Protein AF-A0A1M6TXK9-F1 (afdb_monomer)

Mean predicted aligned error: 10.28 Å

Sequence (187 aa):
MAQRNNIVAEGASPSLDLVSLAMILVFKDVSHVSLKQAEVISLLLTAATELKNNPNLKIDIPSSDAASNITAGKTTTLLDLYAEHAAEYNCTKSFATESEDSVHESVQKIIDNLIDTENEKHIHLLKSNALSNAIERFLRNLLKASGIAFKDIKDLIENAKRKQAQFVIPNNLHFPPKICAALGILH

Secondary structure (DSSP, 8-state):
-------------HHHHHHHHHHHHHHS--TTS-B-HHHHHHHHHHHHHHHHH-TT---------------------HHHHHHHHHHTTTT-------------S-HHHHHHHSB-SS-TT--PPP--HHHHHHHHHHHHHHHHHTT---SSHHHHHHHHHHHHHT----TT----HHHHHHTT---

pLDDT: mean 74.5, std 18.96, range [31.98, 94.88]

Nearest PDB structures (foldseek):
  3nrh-assembly1_B-2  TM=2.255E-01  e=9.642E+00  Bacteroides fragilis YCH46

Solvent-accessible surface area (backbone atoms only — not comparable to full-atom values): 11254 Å² total; per-residue (Å²): 138,82,84,77,80,80,78,75,75,91,62,75,52,75,66,56,44,44,39,49,51,42,46,45,58,35,54,36,74,51,77,92,42,30,46,35,58,69,34,53,33,52,48,25,43,49,31,21,47,49,35,63,76,38,57,80,54,77,72,82,69,60,82,62,94,61,90,67,86,76,70,92,64,89,66,67,16,50,51,45,49,40,52,56,55,32,52,79,52,74,37,72,64,80,54,57,68,89,72,82,77,76,74,86,65,57,68,66,57,41,60,72,52,26,57,33,80,90,37,73,89,62,53,77,82,65,86,42,67,66,50,35,15,19,52,44,42,24,50,57,26,52,34,50,39,66,72,47,85,66,90,49,57,58,48,45,51,54,54,50,50,57,46,40,76,39,64,65,83,72,90,79,63,86,66,62,68,68,56,29,59,65,70,69,50,85,129

Radius of gyration: 17.15 Å; Cα contacts (8 Å, |Δi|>4): 199; chains: 1; bounding box: 46×45×56 Å

Structure (mmCIF, N/CA/C/O backbone):
data_AF-A0A1M6TXK9-F1
#
_entry.id   AF-A0A1M6TXK9-F1
#
loop_
_atom_site.group_PDB
_atom_site.id
_atom_site.type_symbol
_atom_site.label_atom_id
_atom_site.label_alt_id
_atom_site.label_comp_id
_atom_site.label_asym_id
_atom_site.label_entity_id
_atom_site.label_seq_id
_atom_site.pdbx_PDB_ins_code
_atom_site.Cartn_x
_atom_site.Cartn_y
_atom_site.Cartn_z
_atom_site.occupancy
_atom_site.B_iso_or_equiv
_atom_site.auth_seq_id
_atom_site.auth_comp_id
_atom_site.auth_asym_id
_atom_site.auth_atom_id
_atom_site.pdbx_PDB_model_num
ATOM 1 N N . MET A 1 1 ? -26.475 23.154 -38.473 1.00 39.69 1 MET A N 1
ATOM 2 C CA . MET A 1 1 ? -25.877 23.016 -37.129 1.00 39.69 1 MET A CA 1
ATOM 3 C C . MET A 1 1 ? -25.759 21.530 -36.836 1.00 39.69 1 MET A C 1
ATOM 5 O O . MET A 1 1 ? -26.758 20.910 -36.513 1.00 39.69 1 MET A O 1
ATOM 9 N N . ALA A 1 2 ? -24.592 20.936 -37.084 1.00 34.66 2 ALA A N 1
ATOM 10 C CA . ALA A 1 2 ? -24.370 19.513 -36.840 1.00 34.66 2 ALA A CA 1
ATOM 11 C C . ALA A 1 2 ? -23.795 19.341 -35.428 1.00 34.66 2 ALA A C 1
ATOM 13 O O . ALA A 1 2 ? -22.703 19.836 -35.145 1.00 34.66 2 ALA A O 1
ATOM 14 N N . GLN A 1 3 ? -24.552 18.684 -34.548 1.00 37.19 3 GLN A N 1
ATOM 15 C CA . GLN A 1 3 ? -24.063 18.210 -33.257 1.00 37.19 3 GLN A CA 1
ATOM 16 C C . GLN A 1 3 ? -22.950 17.189 -33.517 1.00 37.19 3 GLN A C 1
ATOM 18 O O . GLN A 1 3 ? -23.180 16.135 -34.107 1.00 37.19 3 GLN A O 1
ATOM 23 N N . ARG A 1 4 ? -21.720 17.530 -33.122 1.00 36.59 4 ARG A N 1
ATOM 24 C CA . ARG A 1 4 ? -20.610 16.580 -33.069 1.00 36.59 4 ARG A CA 1
ATOM 25 C C . ARG A 1 4 ? -20.821 15.696 -31.847 1.00 36.59 4 ARG A C 1
ATOM 27 O O . ARG A 1 4 ? -20.705 16.165 -30.719 1.00 36.59 4 ARG A O 1
ATOM 34 N N . ASN A 1 5 ? -21.145 14.434 -32.100 1.00 34.94 5 ASN A N 1
ATOM 35 C CA . ASN A 1 5 ? -21.087 13.368 -31.113 1.00 34.94 5 ASN A CA 1
ATOM 36 C C . ASN A 1 5 ? -19.650 13.271 -30.588 1.00 34.94 5 ASN A C 1
ATOM 38 O O . ASN A 1 5 ? -18.746 12.869 -31.321 1.00 34.94 5 ASN A O 1
ATOM 42 N N . ASN A 1 6 ? -19.445 13.656 -29.328 1.00 31.98 6 ASN A N 1
ATOM 43 C CA . ASN A 1 6 ? -18.250 13.291 -28.581 1.00 31.98 6 ASN A CA 1
ATOM 44 C C . ASN A 1 6 ? -18.331 11.791 -28.303 1.00 31.98 6 ASN A C 1
ATOM 46 O O . ASN A 1 6 ? -19.022 11.350 -27.388 1.00 31.98 6 ASN A O 1
ATOM 50 N N . ILE A 1 7 ? -17.631 11.014 -29.123 1.00 35.06 7 ILE A N 1
ATOM 51 C CA . ILE A 1 7 ? -17.248 9.650 -28.787 1.00 35.06 7 ILE A CA 1
ATOM 52 C C . ILE A 1 7 ? -16.222 9.801 -27.661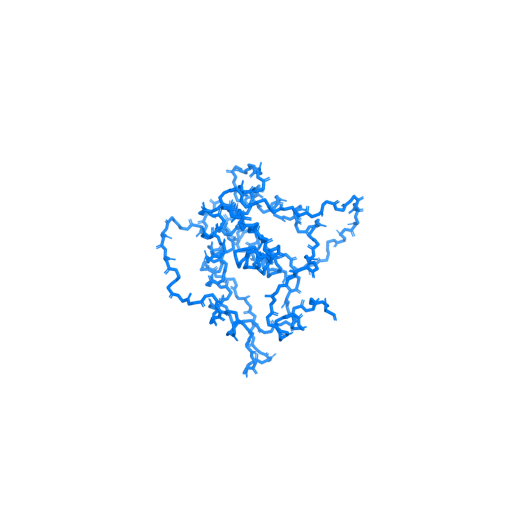 1.00 35.06 7 ILE A C 1
ATOM 54 O O . ILE A 1 7 ? -15.061 10.124 -27.908 1.00 35.06 7 ILE A O 1
ATOM 58 N N . VAL A 1 8 ? -16.679 9.675 -26.415 1.00 34.47 8 VAL A N 1
ATOM 59 C CA 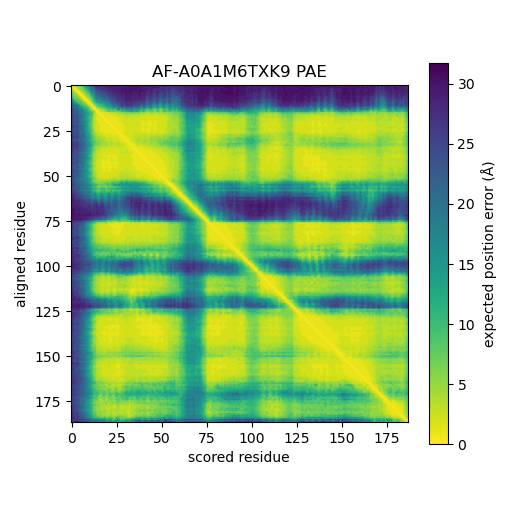. VAL A 1 8 ? -15.782 9.493 -25.275 1.00 34.47 8 VAL A CA 1
ATOM 60 C C . VAL A 1 8 ? -15.140 8.133 -25.495 1.00 34.47 8 VAL A C 1
ATOM 62 O O . VAL A 1 8 ? -15.813 7.110 -25.416 1.00 34.47 8 VAL A O 1
ATOM 65 N N . ALA A 1 9 ? -13.865 8.131 -25.873 1.00 34.91 9 ALA A N 1
ATOM 66 C CA . ALA A 1 9 ? -13.072 6.920 -25.866 1.00 34.91 9 ALA A CA 1
ATOM 67 C C . ALA A 1 9 ? -13.117 6.351 -24.441 1.00 34.91 9 ALA A C 1
ATOM 69 O O . ALA A 1 9 ? -12.673 7.015 -23.504 1.00 34.91 9 ALA A O 1
ATOM 70 N N . GLU A 1 10 ? -13.671 5.149 -24.283 1.00 37.16 10 GLU A N 1
ATOM 71 C CA . GLU A 1 10 ? -13.565 4.314 -23.081 1.00 37.16 10 GLU A CA 1
ATOM 72 C C . GLU A 1 10 ? -12.110 3.833 -22.909 1.00 37.16 10 GLU A C 1
ATOM 74 O O . GLU A 1 10 ? -11.810 2.645 -22.943 1.00 37.16 10 GLU A O 1
ATOM 79 N N . GLY A 1 11 ? -11.173 4.774 -22.795 1.00 36.72 11 GLY A N 1
ATOM 80 C CA . GLY A 1 11 ? -9.831 4.513 -22.299 1.00 36.72 11 GLY A CA 1
ATOM 81 C C . GLY A 1 11 ? -9.872 4.611 -20.782 1.00 36.72 11 GLY A C 1
ATOM 82 O O . GLY A 1 11 ? -10.415 5.584 -20.253 1.00 36.72 11 GLY A O 1
ATOM 83 N N . ALA A 1 12 ? -9.335 3.608 -20.087 1.00 42.62 12 ALA A N 1
ATOM 84 C CA . ALA A 1 12 ? -9.125 3.663 -18.646 1.00 42.62 12 ALA A CA 1
ATOM 85 C C . ALA A 1 12 ? -8.532 5.032 -18.269 1.00 42.62 12 ALA A C 1
ATOM 87 O O . ALA A 1 12 ? -7.587 5.513 -18.898 1.00 42.62 12 ALA A O 1
ATOM 88 N N . SER A 1 13 ? -9.136 5.718 -17.296 1.00 52.00 13 SER A N 1
ATOM 89 C CA . SER A 1 13 ? -8.579 6.986 -16.843 1.00 52.00 13 SER A CA 1
ATOM 90 C C . SER A 1 13 ? -7.200 6.707 -16.229 1.00 52.00 13 SER A C 1
ATOM 92 O O . SER A 1 13 ? -7.068 5.737 -15.483 1.00 52.00 13 SER A O 1
ATOM 94 N N . PRO A 1 14 ? -6.177 7.548 -16.461 1.00 56.31 14 PRO A N 1
ATOM 95 C CA . PRO A 1 14 ? -4.836 7.343 -15.897 1.00 56.31 14 PRO A CA 1
ATOM 96 C C . PRO A 1 14 ? -4.838 7.209 -14.361 1.00 56.31 14 PRO A C 1
ATOM 98 O O . PRO A 1 14 ? -3.950 6.591 -13.777 1.00 56.31 14 PRO A O 1
ATOM 101 N N . SER A 1 15 ? -5.877 7.732 -13.701 1.00 71.06 15 SER A N 1
ATOM 102 C CA . SER A 1 15 ? -6.150 7.532 -12.277 1.00 71.06 15 SER A CA 1
ATOM 103 C C . SER A 1 15 ? -6.528 6.088 -11.909 1.00 71.06 15 SER A C 1
ATOM 105 O O . SER A 1 15 ? -6.101 5.604 -10.864 1.00 71.06 15 SER A O 1
ATOM 107 N N . LEU A 1 16 ? -7.291 5.377 -12.745 1.00 76.31 16 LEU A N 1
ATOM 108 C CA . LEU A 1 16 ? -7.704 3.992 -12.497 1.00 76.31 16 LEU A CA 1
ATOM 109 C C . LEU A 1 16 ? -6.539 3.018 -12.687 1.00 76.31 16 LEU A C 1
ATOM 111 O O . LEU A 1 16 ? -6.372 2.106 -11.877 1.00 76.31 16 LEU A O 1
ATOM 115 N N . ASP A 1 17 ? -5.718 3.236 -13.713 1.00 79.31 17 ASP A N 1
ATOM 116 C CA . ASP A 1 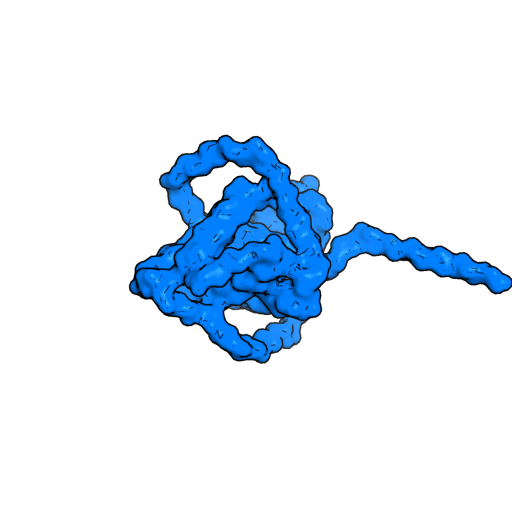17 ? -4.502 2.454 -13.943 1.00 79.31 17 ASP A CA 1
ATOM 117 C C . ASP A 1 17 ? -3.535 2.612 -12.763 1.00 79.31 17 ASP A C 1
ATOM 119 O O . ASP A 1 17 ? -3.088 1.622 -12.187 1.00 79.31 17 ASP A O 1
ATOM 123 N N . LEU A 1 18 ? -3.285 3.843 -12.305 1.00 85.25 18 LEU A N 1
ATOM 124 C CA . LEU A 1 18 ? -2.434 4.087 -11.137 1.00 85.25 18 LEU A CA 1
ATOM 125 C C . LEU A 1 18 ? -2.943 3.364 -9.878 1.00 85.25 18 LEU A C 1
ATOM 127 O O . LEU A 1 18 ? -2.170 2.710 -9.173 1.00 85.25 18 LEU A O 1
ATOM 131 N N . VAL A 1 19 ? -4.243 3.466 -9.595 1.00 87.00 19 VAL A N 1
ATOM 132 C CA . VAL A 1 19 ? -4.849 2.800 -8.435 1.00 87.00 19 VAL A CA 1
ATOM 133 C C . VAL A 1 19 ? -4.779 1.282 -8.573 1.00 87.00 19 VAL A C 1
ATOM 135 O O . VAL A 1 19 ? -4.467 0.594 -7.603 1.00 87.00 19 VAL A O 1
ATOM 138 N N . SER A 1 20 ? -4.997 0.750 -9.772 1.00 85.62 20 SER A N 1
ATOM 139 C CA . SER A 1 20 ? -4.897 -0.685 -10.029 1.00 85.62 20 SER A CA 1
ATOM 140 C C . SER A 1 20 ? -3.468 -1.195 -9.849 1.00 85.62 20 SER A C 1
ATOM 142 O O . SER A 1 20 ? -3.270 -2.242 -9.236 1.00 85.62 20 SER A O 1
ATOM 144 N N . LEU A 1 21 ? -2.460 -0.438 -10.293 1.00 87.25 21 LEU A N 1
ATOM 145 C CA . LEU A 1 21 ? -1.053 -0.769 -10.062 1.00 87.25 21 LEU A CA 1
ATOM 146 C C . LEU A 1 21 ? -0.734 -0.810 -8.565 1.00 87.25 21 LEU A C 1
ATOM 148 O O . LEU A 1 21 ? -0.124 -1.765 -8.087 1.00 87.25 21 LEU A O 1
ATOM 152 N N . ALA A 1 22 ? -1.206 0.186 -7.811 1.00 90.81 22 ALA A N 1
ATOM 153 C CA . ALA A 1 22 ? -1.070 0.218 -6.359 1.00 90.81 22 ALA A CA 1
ATOM 154 C C . ALA A 1 22 ? -1.738 -0.998 -5.692 1.00 90.81 22 ALA A C 1
ATOM 156 O O . ALA A 1 22 ? -1.140 -1.625 -4.818 1.00 90.81 22 ALA A O 1
ATOM 157 N N . MET A 1 23 ? -2.939 -1.390 -6.136 1.00 90.44 23 MET A N 1
ATOM 158 C CA . MET A 1 23 ? -3.605 -2.601 -5.646 1.00 90.44 23 MET A CA 1
ATOM 159 C C . MET A 1 23 ? -2.784 -3.863 -5.926 1.00 90.44 23 MET A C 1
ATOM 161 O O . MET A 1 23 ? -2.650 -4.697 -5.034 1.00 90.44 23 MET A O 1
ATOM 165 N N . ILE A 1 24 ? -2.203 -3.995 -7.124 1.00 88.75 24 ILE A N 1
ATOM 166 C CA . ILE A 1 24 ? -1.346 -5.137 -7.475 1.00 88.75 24 ILE A CA 1
ATOM 167 C C . ILE A 1 24 ? -0.137 -5.195 -6.546 1.00 88.75 24 ILE A C 1
ATOM 169 O O . ILE A 1 24 ? 0.127 -6.249 -5.977 1.00 88.75 24 ILE A O 1
ATOM 173 N N . LEU A 1 25 ? 0.557 -4.075 -6.333 1.00 89.94 25 LEU A N 1
ATOM 174 C CA . LEU A 1 25 ? 1.712 -4.024 -5.432 1.00 89.94 25 LEU A CA 1
ATOM 175 C C . LEU A 1 25 ? 1.341 -4.393 -3.986 1.00 89.94 25 LEU A C 1
ATOM 177 O O . LEU A 1 25 ? 2.125 -5.041 -3.294 1.00 89.94 25 LEU A O 1
ATOM 181 N N . VAL A 1 26 ? 0.152 -3.996 -3.519 1.00 91.88 26 VAL A N 1
ATOM 182 C CA . VAL A 1 26 ? -0.293 -4.248 -2.138 1.00 91.88 26 VAL A CA 1
ATOM 183 C C . VAL A 1 26 ? -0.794 -5.680 -1.926 1.00 91.88 26 VAL A C 1
ATOM 185 O O . VAL A 1 26 ? -0.482 -6.306 -0.906 1.00 91.88 26 VAL A O 1
ATOM 188 N N . PHE A 1 27 ? -1.575 -6.203 -2.871 1.00 89.62 27 PHE A N 1
ATOM 189 C CA . PHE A 1 27 ? -2.315 -7.456 -2.713 1.00 89.62 27 PHE A CA 1
ATOM 190 C C . PHE A 1 27 ? -1.678 -8.658 -3.406 1.00 89.62 27 PHE A C 1
ATOM 192 O O . PHE A 1 27 ? -1.933 -9.782 -2.970 1.00 89.62 27 PHE A O 1
ATOM 199 N N . LYS A 1 28 ? -0.851 -8.469 -4.437 1.00 85.56 28 LYS A N 1
ATOM 200 C CA . LYS A 1 28 ? -0.146 -9.571 -5.102 1.00 85.56 28 LYS A CA 1
ATOM 201 C C . LYS A 1 28 ? 1.200 -9.826 -4.430 1.00 85.56 28 LYS A C 1
ATOM 203 O O . LYS A 1 28 ? 1.852 -8.910 -3.932 1.00 85.56 28 LYS A O 1
ATOM 208 N N . ASP A 1 29 ? 1.627 -11.083 -4.434 1.00 84.19 29 ASP A N 1
ATOM 209 C CA . ASP A 1 29 ? 3.011 -11.417 -4.116 1.00 84.19 29 ASP A CA 1
ATOM 210 C C . ASP A 1 29 ? 3.931 -10.915 -5.237 1.00 84.19 29 ASP A C 1
ATOM 212 O O . ASP A 1 29 ? 3.906 -11.421 -6.360 1.00 84.19 29 ASP A O 1
ATOM 216 N N . VAL A 1 30 ? 4.722 -9.893 -4.917 1.00 79.75 30 VAL A N 1
ATOM 217 C CA . VAL A 1 30 ? 5.716 -9.271 -5.804 1.00 79.75 30 VAL A CA 1
ATOM 218 C C . VAL A 1 30 ? 7.144 -9.530 -5.322 1.00 79.75 30 VAL A C 1
ATOM 220 O O . VAL A 1 30 ? 8.075 -8.865 -5.761 1.00 79.75 30 VAL A O 1
ATOM 223 N N . SER A 1 31 ? 7.344 -10.509 -4.432 1.00 77.19 31 SER A N 1
ATOM 224 C CA . SER A 1 31 ? 8.659 -10.830 -3.850 1.00 77.19 31 SER A CA 1
ATOM 225 C C . SER A 1 31 ? 9.699 -11.318 -4.866 1.00 77.19 31 SER A C 1
ATOM 227 O O . SER A 1 31 ? 10.895 -11.284 -4.589 1.00 77.19 31 SER A O 1
ATOM 229 N N . HIS A 1 32 ? 9.250 -11.742 -6.048 1.00 78.25 32 HIS A N 1
ATOM 230 C CA . HIS A 1 32 ? 10.090 -12.150 -7.173 1.00 78.25 32 HIS A CA 1
ATOM 231 C C . HIS A 1 32 ? 10.574 -10.969 -8.034 1.00 78.25 32 HIS A C 1
ATOM 233 O O . HIS A 1 32 ? 11.369 -11.176 -8.948 1.00 78.25 32 HIS A O 1
ATOM 239 N N . VAL A 1 33 ? 10.099 -9.746 -7.767 1.00 79.12 33 VAL A N 1
ATOM 240 C CA . VAL A 1 33 ? 10.433 -8.536 -8.527 1.00 79.12 33 VAL A CA 1
ATOM 241 C C . VAL A 1 33 ? 11.279 -7.607 -7.667 1.00 79.12 33 VAL A C 1
ATOM 243 O O . VAL A 1 33 ? 10.891 -7.256 -6.554 1.00 79.12 33 VAL A O 1
ATOM 246 N N . SER A 1 34 ? 12.415 -7.154 -8.198 1.00 84.12 34 SER A N 1
ATOM 247 C CA . SER A 1 34 ? 13.208 -6.108 -7.547 1.00 84.12 34 SER A CA 1
ATOM 248 C C . SER A 1 34 ? 12.532 -4.750 -7.756 1.00 84.12 34 SER A C 1
ATOM 250 O O . SER A 1 34 ? 12.437 -4.255 -8.883 1.00 84.12 34 SER A O 1
ATOM 252 N N . LEU A 1 35 ? 12.006 -4.168 -6.677 1.00 86.50 35 LEU A N 1
ATOM 253 C CA . LEU A 1 35 ? 11.263 -2.906 -6.693 1.00 86.50 35 LEU A CA 1
ATOM 254 C C . LEU A 1 35 ? 12.027 -1.825 -5.930 1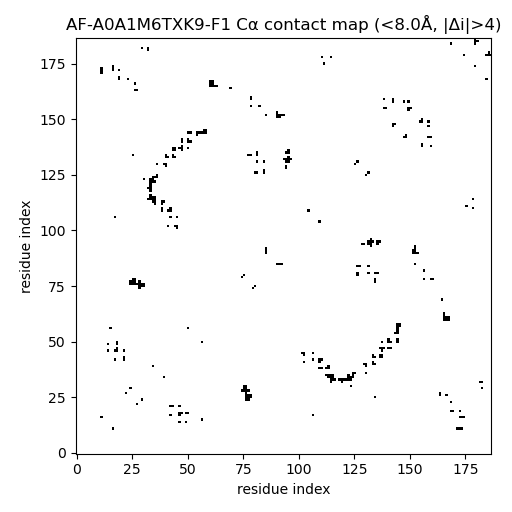.00 86.50 35 LEU A C 1
ATOM 256 O O . LEU A 1 35 ? 12.450 -2.040 -4.793 1.00 86.50 35 LEU A O 1
ATOM 260 N N . LYS A 1 36 ? 12.129 -0.620 -6.499 1.00 88.94 36 LYS A N 1
ATOM 261 C CA . LYS A 1 36 ? 12.700 0.527 -5.784 1.00 88.94 36 LYS A CA 1
ATOM 262 C C . LYS A 1 36 ? 11.720 1.004 -4.715 1.00 88.94 36 LYS A C 1
ATOM 264 O O . LYS A 1 36 ? 10.653 1.526 -5.027 1.00 88.94 36 LYS A O 1
ATOM 269 N N . GLN A 1 37 ? 12.092 0.876 -3.440 1.00 88.69 37 GLN A N 1
ATOM 270 C CA . GLN A 1 37 ? 11.210 1.233 -2.318 1.00 88.69 37 GLN A CA 1
ATOM 271 C C . GLN A 1 37 ? 10.722 2.689 -2.375 1.00 88.69 37 GLN A C 1
ATOM 273 O O . GLN A 1 37 ? 9.567 2.951 -2.052 1.00 88.69 37 GLN A O 1
ATOM 278 N N . ALA A 1 38 ? 11.580 3.628 -2.789 1.00 89.19 38 ALA A N 1
ATOM 279 C CA . ALA A 1 38 ? 11.199 5.032 -2.944 1.00 89.19 38 ALA A CA 1
ATOM 280 C C . ALA A 1 38 ? 10.070 5.203 -3.974 1.00 89.19 38 ALA A C 1
ATOM 282 O O . ALA A 1 38 ? 9.091 5.886 -3.694 1.00 89.19 38 ALA A O 1
ATOM 283 N N . GLU A 1 39 ? 10.160 4.507 -5.108 1.00 90.44 39 GLU A N 1
ATOM 284 C CA . GLU A 1 39 ? 9.146 4.558 -6.165 1.00 90.44 39 GLU A CA 1
ATOM 285 C C . GLU A 1 39 ? 7.845 3.877 -5.736 1.00 90.44 39 GLU A C 1
ATOM 287 O O . GLU A 1 39 ? 6.764 4.396 -5.998 1.00 90.44 39 GLU A O 1
ATOM 292 N N . VAL A 1 40 ? 7.924 2.766 -4.991 1.00 90.75 40 VAL A N 1
ATOM 293 C CA . VAL A 1 40 ? 6.744 2.132 -4.378 1.00 90.75 40 VAL A CA 1
ATOM 294 C C . VAL A 1 40 ? 6.040 3.101 -3.425 1.00 90.75 40 VAL A C 1
ATOM 296 O O . VAL A 1 40 ? 4.820 3.241 -3.483 1.00 90.75 40 VAL A O 1
ATOM 299 N N . ILE A 1 41 ? 6.790 3.797 -2.565 1.00 91.94 41 ILE A N 1
ATOM 300 C CA . ILE A 1 41 ? 6.236 4.792 -1.636 1.00 91.94 41 ILE A CA 1
ATOM 301 C C . ILE A 1 41 ? 5.553 5.926 -2.408 1.00 91.94 41 ILE A C 1
ATOM 303 O O . ILE A 1 41 ? 4.392 6.228 -2.128 1.00 91.94 41 ILE A O 1
ATOM 307 N N . SER A 1 42 ? 6.244 6.521 -3.385 1.00 90.50 42 SER A N 1
ATOM 308 C CA . SER A 1 42 ? 5.706 7.607 -4.210 1.00 90.50 42 SER A CA 1
ATOM 309 C C . SER A 1 42 ? 4.431 7.178 -4.932 1.00 90.50 42 SER A C 1
ATOM 311 O O . SER A 1 42 ? 3.419 7.869 -4.855 1.00 90.50 42 SER A O 1
ATOM 313 N N . LEU A 1 43 ? 4.435 5.998 -5.555 1.00 91.31 43 LEU A N 1
ATOM 314 C CA . LEU A 1 43 ? 3.283 5.450 -6.265 1.00 91.31 43 LEU A CA 1
ATOM 315 C C . LEU A 1 43 ? 2.070 5.277 -5.344 1.00 91.31 43 LEU A C 1
ATOM 317 O O . LEU A 1 43 ? 0.972 5.716 -5.688 1.00 91.31 43 LEU A O 1
ATOM 321 N N . LEU A 1 44 ? 2.259 4.678 -4.163 1.00 92.75 44 LEU A N 1
ATOM 322 C CA . LEU A 1 44 ? 1.182 4.457 -3.194 1.00 92.75 44 LEU A CA 1
ATOM 323 C C . LEU A 1 44 ? 0.596 5.774 -2.668 1.00 92.75 44 LEU A C 1
ATOM 325 O O . LEU A 1 44 ? -0.623 5.887 -2.527 1.00 92.75 44 LEU A O 1
ATOM 329 N N . LEU A 1 45 ? 1.435 6.780 -2.405 1.00 91.62 45 LEU A N 1
ATOM 330 C CA . LEU A 1 45 ? 0.980 8.102 -1.964 1.00 91.62 45 LEU A CA 1
ATOM 331 C C . LEU A 1 45 ? 0.217 8.847 -3.065 1.00 91.62 45 LEU A C 1
ATOM 333 O O . LEU A 1 45 ? -0.824 9.453 -2.781 1.00 91.62 45 LEU A O 1
ATOM 337 N N . THR A 1 46 ? 0.676 8.768 -4.316 1.00 89.62 46 THR A N 1
ATOM 338 C CA . THR A 1 46 ? -0.035 9.363 -5.454 1.00 89.62 46 THR A CA 1
ATOM 339 C C . THR A 1 46 ? -1.376 8.667 -5.674 1.00 89.62 46 THR A C 1
ATOM 341 O O . THR A 1 46 ? -2.403 9.337 -5.742 1.00 89.62 46 THR A O 1
ATOM 344 N N . ALA A 1 47 ? -1.411 7.330 -5.662 1.00 90.06 47 ALA A N 1
ATOM 345 C CA . ALA A 1 47 ? -2.652 6.561 -5.775 1.00 90.06 47 ALA A CA 1
ATOM 346 C C . ALA A 1 47 ? -3.636 6.874 -4.632 1.00 90.06 47 ALA A C 1
ATOM 348 O O . ALA A 1 47 ? -4.834 7.042 -4.858 1.00 90.06 47 ALA A O 1
ATOM 349 N N . ALA A 1 48 ? -3.141 7.012 -3.397 1.00 90.06 48 ALA A N 1
ATOM 350 C CA . ALA A 1 48 ? -3.956 7.419 -2.255 1.00 90.06 48 ALA A CA 1
ATOM 351 C C . ALA A 1 48 ? -4.547 8.826 -2.442 1.00 90.06 48 ALA A C 1
ATOM 353 O O . ALA A 1 48 ? -5.694 9.066 -2.061 1.00 90.06 48 ALA A O 1
ATOM 354 N N . THR A 1 49 ? -3.778 9.752 -3.012 1.00 88.19 49 THR A N 1
ATOM 355 C CA . THR A 1 49 ? -4.223 11.124 -3.290 1.00 88.19 49 THR A CA 1
ATOM 356 C C . THR A 1 49 ? -5.285 11.146 -4.386 1.00 88.19 49 THR A C 1
ATOM 358 O O . THR A 1 49 ? -6.321 11.783 -4.208 1.00 88.19 49 THR A O 1
ATOM 361 N N . GLU A 1 50 ? -5.101 10.371 -5.455 1.00 86.12 50 GLU A N 1
ATOM 362 C CA . GLU A 1 50 ? -6.111 10.205 -6.505 1.00 86.12 50 GLU A CA 1
ATOM 363 C C . GLU A 1 50 ? -7.430 9.651 -5.954 1.00 86.12 50 GLU A C 1
ATOM 365 O O . GLU A 1 50 ? -8.493 10.186 -6.264 1.00 86.12 50 GLU A O 1
ATOM 370 N N . LEU A 1 51 ? -7.374 8.643 -5.076 1.00 85.81 51 LEU A N 1
ATOM 371 C CA . LEU A 1 51 ? -8.551 8.092 -4.390 1.00 85.81 51 LEU A CA 1
ATOM 372 C C . LEU A 1 51 ? -9.259 9.122 -3.497 1.00 85.81 51 LEU A C 1
ATOM 374 O O . LEU A 1 51 ? -10.486 9.144 -3.427 1.00 85.81 51 LEU A O 1
ATOM 378 N N . LYS A 1 52 ? -8.494 9.974 -2.801 1.00 84.81 52 LYS A N 1
ATOM 379 C CA . LYS A 1 52 ? -9.039 11.051 -1.956 1.00 84.81 52 LYS A CA 1
ATOM 380 C C . LYS A 1 52 ? -9.739 12.115 -2.805 1.00 84.81 52 LYS A C 1
ATOM 382 O O . LYS A 1 52 ? -10.818 12.570 -2.433 1.00 84.81 52 LYS A O 1
ATOM 387 N N . ASN A 1 53 ? -9.126 12.505 -3.921 1.00 83.62 53 ASN A N 1
ATOM 388 C CA . ASN A 1 53 ? -9.613 13.575 -4.792 1.00 83.62 53 ASN A CA 1
ATOM 389 C C . ASN A 1 53 ? -10.766 13.123 -5.695 1.00 83.62 53 ASN A C 1
ATOM 391 O O . ASN A 1 53 ? -11.604 13.939 -6.074 1.00 83.62 53 ASN A O 1
ATOM 395 N N . ASN A 1 54 ? -10.846 11.825 -5.992 1.00 77.62 54 ASN A N 1
ATOM 396 C CA . ASN A 1 54 ? -11.891 11.226 -6.814 1.00 77.62 54 ASN A CA 1
ATOM 397 C C . ASN A 1 54 ? -12.700 10.198 -6.001 1.00 77.62 54 ASN A C 1
ATOM 399 O O . ASN A 1 54 ? -12.659 9.006 -6.299 1.00 77.62 54 ASN A O 1
ATOM 403 N N . PRO A 1 55 ? -13.492 10.621 -4.998 1.00 64.69 55 PRO A N 1
ATOM 404 C CA . PRO A 1 55 ? -14.253 9.697 -4.149 1.00 64.69 55 PRO A CA 1
ATOM 405 C C . PRO A 1 55 ? -15.335 8.911 -4.914 1.00 64.69 55 PRO A C 1
ATOM 407 O O . PRO A 1 55 ? -15.829 7.905 -4.417 1.00 64.69 55 PRO A O 1
ATOM 410 N N . ASN A 1 56 ? -15.694 9.358 -6.124 1.00 60.41 56 ASN A N 1
ATOM 411 C CA . ASN A 1 56 ? -16.632 8.679 -7.021 1.00 60.41 56 ASN A CA 1
ATOM 412 C C . ASN A 1 56 ? -15.957 7.653 -7.946 1.00 60.41 56 ASN A C 1
ATOM 414 O O . ASN A 1 56 ? -16.640 7.078 -8.796 1.00 60.41 56 ASN A O 1
ATOM 418 N N . LEU A 1 57 ? -14.637 7.449 -7.834 1.00 64.00 57 LEU A N 1
ATOM 419 C CA . LEU A 1 57 ? -13.926 6.421 -8.587 1.00 64.00 57 LEU A CA 1
ATOM 420 C C . LEU A 1 57 ? -14.449 5.057 -8.114 1.00 64.00 57 LEU A C 1
ATOM 422 O O . LEU A 1 57 ? -14.042 4.539 -7.075 1.00 64.00 57 LEU A O 1
ATOM 426 N N . LYS A 1 58 ? -15.419 4.505 -8.848 1.00 58.62 58 LYS A N 1
ATOM 427 C CA . LYS A 1 58 ? -15.957 3.176 -8.572 1.00 58.62 58 LYS A CA 1
ATOM 428 C C . LYS A 1 58 ? -14.894 2.153 -8.920 1.00 58.62 58 LYS A C 1
ATOM 430 O O . LYS A 1 58 ? -14.633 1.885 -10.088 1.00 58.62 58 LYS A O 1
ATOM 435 N N . ILE A 1 59 ? -14.286 1.590 -7.890 1.00 64.31 59 ILE A N 1
ATOM 436 C CA . ILE A 1 59 ? -13.398 0.447 -8.040 1.00 64.31 59 ILE A CA 1
ATOM 437 C C . ILE A 1 59 ? -14.285 -0.781 -7.925 1.00 64.31 59 ILE A C 1
ATOM 439 O O . ILE A 1 59 ? -14.525 -1.296 -6.831 1.00 64.31 59 ILE A O 1
ATOM 443 N N . ASP A 1 60 ? -14.818 -1.211 -9.068 1.00 54.16 60 ASP A N 1
ATOM 444 C CA . ASP A 1 60 ? -15.463 -2.513 -9.186 1.00 54.16 60 ASP A CA 1
ATOM 445 C C . ASP A 1 60 ? -14.371 -3.577 -9.095 1.00 54.16 60 ASP A C 1
ATOM 447 O O . ASP A 1 60 ? -13.752 -3.967 -10.081 1.00 54.16 60 ASP A O 1
ATOM 451 N N . ILE A 1 61 ? -14.087 -4.015 -7.870 1.00 51.38 61 ILE A N 1
ATOM 452 C CA . ILE A 1 61 ? -13.303 -5.224 -7.634 1.00 51.38 61 ILE A CA 1
ATOM 453 C C . ILE A 1 61 ? -14.255 -6.386 -7.934 1.00 51.38 61 ILE A C 1
ATOM 455 O O . ILE A 1 61 ? -15.241 -6.527 -7.203 1.00 51.38 61 ILE A O 1
ATOM 459 N N . PRO A 1 62 ? -14.022 -7.192 -8.987 1.00 41.38 62 PRO A N 1
ATOM 460 C CA . PRO A 1 62 ? -14.922 -8.280 -9.337 1.00 41.38 62 PRO A CA 1
ATOM 461 C C . PRO A 1 62 ? -15.042 -9.239 -8.154 1.00 41.38 62 PRO A C 1
ATOM 463 O O . PRO A 1 62 ? -14.068 -9.864 -7.741 1.00 41.38 62 PRO A O 1
ATOM 466 N N . SER A 1 63 ? -16.243 -9.341 -7.589 1.00 33.97 63 SER A N 1
ATOM 467 C CA . SER A 1 63 ? -16.565 -10.359 -6.593 1.00 33.97 63 SER A CA 1
ATOM 468 C C . SER A 1 63 ? -16.616 -11.706 -7.305 1.00 33.97 63 SER A C 1
ATOM 470 O O . SER A 1 63 ? -17.602 -12.017 -7.969 1.00 33.97 63 SER A O 1
ATOM 472 N N . SER A 1 64 ? -15.554 -12.501 -7.207 1.00 36.53 64 SER A N 1
ATOM 473 C CA . SER A 1 64 ? -15.655 -13.924 -7.517 1.00 36.53 64 SER A CA 1
ATOM 474 C C . SER A 1 64 ? -16.273 -14.628 -6.310 1.00 36.53 64 SER A C 1
ATOM 476 O O . SER A 1 64 ? -15.713 -14.574 -5.216 1.00 36.53 64 SER A O 1
ATOM 478 N N . ASP A 1 65 ? -17.399 -15.316 -6.513 1.00 32.25 65 ASP A N 1
ATOM 479 C CA . ASP A 1 65 ? -18.066 -16.204 -5.541 1.00 32.25 65 ASP A CA 1
ATOM 480 C C . ASP A 1 65 ? -17.255 -17.484 -5.230 1.00 32.25 65 ASP A C 1
ATOM 482 O O . ASP A 1 65 ? -17.788 -18.529 -4.855 1.00 32.25 65 ASP A O 1
ATOM 486 N N . ALA A 1 66 ? -15.932 -17.431 -5.362 1.00 35.47 66 ALA A N 1
ATOM 487 C CA . ALA A 1 66 ? -15.047 -18.504 -4.959 1.00 35.47 66 ALA A CA 1
ATOM 488 C C . ALA A 1 66 ? -14.507 -18.204 -3.559 1.00 35.47 66 ALA A C 1
ATOM 490 O O . ALA A 1 66 ? -13.484 -17.543 -3.382 1.00 35.47 66 ALA A O 1
ATOM 491 N N . ALA A 1 67 ? -15.169 -18.761 -2.545 1.00 36.78 67 ALA A N 1
ATOM 492 C CA . ALA A 1 67 ? -14.516 -19.098 -1.287 1.00 36.78 67 ALA A CA 1
ATOM 493 C C . ALA A 1 67 ? -13.442 -20.171 -1.563 1.00 36.78 67 ALA A C 1
ATOM 495 O O . ALA A 1 67 ? -13.621 -21.352 -1.279 1.00 36.78 67 ALA A O 1
ATOM 496 N N . SER A 1 68 ? -12.335 -19.786 -2.193 1.00 34.91 68 SER A N 1
ATOM 497 C CA . SER A 1 68 ? -11.181 -20.659 -2.365 1.00 34.91 68 SER A CA 1
ATOM 498 C C . SER A 1 68 ? -10.343 -20.595 -1.099 1.00 34.91 68 SER A C 1
ATOM 500 O O . SER A 1 68 ? -9.799 -19.550 -0.757 1.00 34.91 68 SER A O 1
ATOM 502 N N . ASN A 1 69 ? -10.287 -21.730 -0.401 1.00 33.38 69 ASN A N 1
ATOM 503 C CA . ASN A 1 69 ? -9.408 -22.030 0.724 1.00 33.38 69 ASN A CA 1
ATOM 504 C C . ASN A 1 69 ? -8.012 -21.413 0.540 1.00 33.38 69 ASN A C 1
ATOM 506 O O . ASN A 1 69 ? -7.147 -22.007 -0.102 1.00 33.38 69 ASN A O 1
ATOM 510 N N . ILE A 1 70 ? -7.771 -20.249 1.142 1.00 42.00 70 ILE A N 1
ATOM 511 C CA . ILE A 1 70 ? -6.416 -19.736 1.312 1.00 42.00 70 ILE A CA 1
ATOM 512 C C . ILE A 1 70 ? -5.874 -20.426 2.558 1.00 42.00 70 ILE A C 1
ATOM 514 O O . ILE A 1 70 ? -6.084 -19.990 3.689 1.00 42.00 70 ILE A O 1
ATOM 518 N N . THR A 1 71 ? -5.216 -21.564 2.348 1.00 33.88 71 THR A N 1
ATOM 519 C CA . THR A 1 71 ? -4.264 -22.109 3.316 1.00 33.88 71 THR A CA 1
ATOM 520 C C . THR A 1 71 ? -3.346 -20.983 3.772 1.00 33.88 71 THR A C 1
ATOM 522 O O . THR A 1 71 ? -2.775 -20.288 2.934 1.00 33.88 71 THR A O 1
ATOM 525 N N . ALA A 1 72 ? -3.214 -20.821 5.089 1.00 35.50 72 ALA A N 1
ATOM 526 C CA . ALA A 1 72 ? -2.320 -19.888 5.766 1.00 35.50 72 ALA A CA 1
ATOM 527 C C . ALA A 1 72 ? -0.834 -20.216 5.494 1.00 35.50 72 ALA A C 1
ATOM 529 O O . ALA A 1 72 ? -0.078 -20.575 6.392 1.00 35.50 72 ALA A O 1
ATOM 530 N N . GLY A 1 73 ? -0.418 -20.147 4.233 1.00 36.22 73 GLY A N 1
ATOM 531 C CA . GLY A 1 73 ? 0.974 -20.025 3.837 1.00 36.22 73 GLY A CA 1
ATOM 532 C C . GLY A 1 73 ? 1.336 -18.548 3.884 1.00 36.22 73 GLY A C 1
ATOM 533 O O . GLY A 1 73 ? 0.560 -17.725 3.409 1.00 36.22 73 GLY A O 1
ATOM 534 N N . LYS A 1 74 ? 2.482 -18.218 4.490 1.00 42.09 74 LYS A N 1
ATOM 535 C CA . LYS A 1 74 ? 3.066 -16.869 4.507 1.00 42.09 74 LYS A CA 1
ATOM 536 C C . LYS A 1 74 ? 3.060 -16.286 3.093 1.00 42.09 74 LYS A C 1
ATOM 538 O O . LYS A 1 74 ? 3.940 -16.600 2.299 1.00 42.09 74 LYS A O 1
ATOM 543 N N . THR A 1 75 ? 2.079 -15.457 2.775 1.00 47.97 75 THR A N 1
ATOM 544 C CA . THR A 1 75 ? 2.191 -14.554 1.642 1.00 47.97 75 THR A CA 1
ATOM 545 C C . THR A 1 75 ? 3.170 -13.451 2.046 1.00 47.97 75 THR A C 1
ATOM 547 O O . THR A 1 75 ? 3.196 -13.015 3.195 1.00 47.97 75 THR A O 1
ATOM 550 N N . THR A 1 76 ? 4.055 -13.063 1.133 1.00 75.44 76 THR A N 1
ATOM 551 C CA . THR A 1 76 ? 5.042 -11.987 1.324 1.00 75.44 76 THR A CA 1
ATOM 552 C C . THR A 1 76 ? 4.580 -10.727 0.599 1.00 75.44 76 THR A C 1
ATOM 554 O O . THR A 1 76 ? 5.351 -10.107 -0.132 1.00 75.44 76 THR A O 1
ATOM 557 N N . THR A 1 77 ? 3.295 -10.370 0.713 1.00 88.19 77 THR A N 1
ATOM 558 C CA . THR A 1 77 ? 2.794 -9.158 0.048 1.00 88.19 77 THR A CA 1
ATOM 559 C C . THR A 1 77 ? 3.121 -7.915 0.866 1.00 88.19 77 THR A C 1
ATOM 561 O O . THR A 1 77 ? 3.449 -7.988 2.051 1.00 88.19 77 THR A O 1
ATOM 564 N N . LEU A 1 78 ? 2.999 -6.734 0.259 1.00 90.75 78 LEU A N 1
ATOM 565 C CA . LEU A 1 78 ? 3.148 -5.487 1.008 1.00 90.75 78 LEU A CA 1
ATOM 566 C C . LEU A 1 78 ? 2.094 -5.342 2.116 1.00 90.75 78 LEU A C 1
ATOM 568 O O . LEU A 1 78 ? 2.390 -4.767 3.162 1.00 90.75 78 LEU A O 1
ATOM 572 N N . LEU A 1 79 ? 0.890 -5.897 1.933 1.00 92.56 79 LEU A N 1
ATOM 573 C CA . LEU A 1 79 ? -0.096 -5.972 3.012 1.00 92.56 79 LEU A CA 1
ATOM 574 C C . LEU A 1 79 ? 0.394 -6.842 4.182 1.00 92.56 79 LEU A C 1
ATOM 576 O O . LEU A 1 79 ? 0.172 -6.465 5.330 1.00 92.56 79 LEU A O 1
ATOM 580 N N . ASP A 1 80 ? 1.064 -7.969 3.917 1.00 90.31 80 ASP A N 1
ATOM 581 C CA . ASP A 1 80 ? 1.682 -8.789 4.971 1.00 90.31 80 ASP A CA 1
ATOM 582 C C . ASP A 1 80 ? 2.783 -8.022 5.698 1.00 90.31 80 ASP A C 1
ATOM 584 O O . ASP A 1 80 ? 2.789 -7.959 6.925 1.00 90.31 80 ASP A O 1
ATOM 588 N N . LEU A 1 81 ? 3.651 -7.349 4.941 1.00 89.81 81 LEU A N 1
ATOM 589 C CA . LEU A 1 81 ? 4.725 -6.518 5.478 1.00 89.81 81 LEU A CA 1
ATOM 590 C C . LEU A 1 81 ? 4.187 -5.408 6.401 1.00 89.81 81 LEU A C 1
ATOM 592 O O . LEU A 1 81 ? 4.733 -5.164 7.479 1.00 89.81 81 LEU A O 1
ATOM 596 N N . TYR A 1 82 ? 3.094 -4.754 5.992 1.00 92.62 82 TYR A N 1
ATOM 597 C CA . TYR A 1 82 ? 2.403 -3.752 6.801 1.00 92.62 82 TYR A CA 1
ATOM 598 C C . TYR A 1 82 ? 1.767 -4.360 8.053 1.00 92.62 82 TYR A C 1
ATOM 600 O O . TYR A 1 82 ? 1.934 -3.813 9.141 1.00 92.62 82 TYR A O 1
ATOM 608 N N . ALA A 1 83 ? 1.070 -5.491 7.924 1.00 91.62 83 ALA A N 1
ATOM 609 C CA . ALA A 1 83 ? 0.428 -6.156 9.052 1.00 91.62 83 ALA A CA 1
ATOM 610 C C . ALA A 1 83 ? 1.450 -6.611 10.104 1.00 91.62 83 ALA A C 1
ATOM 612 O O . ALA A 1 83 ? 1.232 -6.406 11.298 1.00 91.62 83 ALA A O 1
ATOM 613 N N . GLU A 1 84 ? 2.590 -7.157 9.670 1.00 91.50 84 GLU A N 1
ATOM 614 C CA . GLU A 1 84 ? 3.706 -7.501 10.552 1.00 91.50 84 GLU A CA 1
ATOM 615 C C . GLU A 1 84 ? 4.239 -6.272 11.293 1.00 91.50 84 GLU A C 1
ATOM 617 O O . GLU A 1 84 ? 4.403 -6.312 12.510 1.00 91.50 84 GLU A O 1
ATOM 622 N N . HIS A 1 85 ? 4.474 -5.164 10.585 1.00 90.88 85 HIS A N 1
ATOM 623 C CA . HIS A 1 85 ? 4.985 -3.944 11.208 1.00 90.88 85 HIS A CA 1
ATOM 624 C C . HIS A 1 85 ? 3.963 -3.299 12.157 1.00 90.88 85 HIS A C 1
ATOM 626 O O . HIS A 1 85 ? 4.325 -2.830 13.231 1.00 90.88 85 HIS A O 1
ATOM 632 N N . ALA A 1 86 ? 2.672 -3.313 11.821 1.00 89.50 86 ALA A N 1
ATOM 633 C CA . ALA A 1 86 ? 1.615 -2.836 12.711 1.00 89.50 86 ALA A CA 1
ATOM 634 C C . ALA A 1 86 ? 1.490 -3.700 13.978 1.00 89.50 86 ALA A C 1
ATOM 636 O O . ALA A 1 86 ? 1.242 -3.169 15.067 1.00 89.50 86 ALA A O 1
ATOM 637 N N . ALA A 1 87 ? 1.700 -5.015 13.863 1.00 90.12 87 ALA A N 1
ATOM 638 C CA . ALA A 1 87 ? 1.678 -5.939 14.993 1.00 90.12 87 ALA A CA 1
ATOM 639 C C . ALA A 1 87 ? 2.798 -5.662 16.013 1.00 90.12 87 ALA A C 1
ATOM 641 O O . ALA A 1 87 ? 2.558 -5.818 17.209 1.00 90.12 87 ALA A O 1
ATOM 642 N N . GLU A 1 88 ? 3.961 -5.152 15.585 1.00 90.44 88 GLU A N 1
ATOM 643 C CA . GLU A 1 88 ? 5.044 -4.709 16.489 1.00 90.44 88 GLU A CA 1
ATOM 644 C C . GLU A 1 88 ? 4.593 -3.595 17.457 1.00 90.44 88 GLU A C 1
ATOM 646 O O . GLU A 1 88 ? 5.173 -3.419 18.528 1.00 90.44 88 GLU A O 1
ATOM 651 N N . TYR A 1 89 ? 3.511 -2.885 17.120 1.00 88.00 89 TYR A N 1
ATOM 652 C CA . TYR A 1 89 ? 2.885 -1.844 17.940 1.00 88.00 89 TYR A CA 1
ATOM 653 C C . TYR A 1 89 ? 1.467 -2.221 18.405 1.00 88.00 89 TYR A C 1
ATOM 655 O O . TYR A 1 89 ? 0.642 -1.343 18.682 1.00 88.00 89 TYR A O 1
ATOM 663 N N . ASN A 1 90 ? 1.144 -3.518 18.468 1.00 86.25 90 ASN A N 1
ATOM 664 C CA . ASN A 1 90 ? -0.177 -4.038 18.846 1.00 86.25 90 ASN A CA 1
ATOM 665 C C . ASN A 1 90 ? -1.345 -3.463 18.015 1.00 86.25 90 ASN A C 1
ATOM 667 O O . ASN A 1 90 ? -2.466 -3.374 18.509 1.00 86.25 90 ASN A O 1
ATOM 671 N N . CYS A 1 91 ? -1.093 -3.027 16.774 1.00 84.56 91 CYS A N 1
ATOM 672 C CA . CYS A 1 91 ? -2.076 -2.355 15.910 1.00 84.56 91 CYS A CA 1
ATOM 673 C C . CYS A 1 91 ? -2.710 -1.091 16.532 1.00 84.56 91 CYS A C 1
ATOM 675 O O . CYS A 1 91 ? -3.797 -0.676 16.138 1.00 84.56 91 CYS A O 1
ATOM 677 N N . THR A 1 92 ? -2.049 -0.469 17.510 1.00 82.25 92 THR A N 1
ATOM 678 C CA . THR A 1 92 ? -2.562 0.741 18.185 1.00 82.25 92 THR A CA 1
ATOM 679 C C . THR A 1 92 ? -2.054 2.034 17.558 1.00 82.25 92 THR A C 1
ATOM 681 O O . THR A 1 92 ? -2.673 3.088 17.700 1.00 82.25 92 THR A O 1
ATOM 684 N N . LYS A 1 93 ? -0.924 1.962 16.851 1.00 85.44 93 LYS A N 1
ATOM 685 C CA . LYS A 1 93 ? -0.260 3.112 16.249 1.00 85.44 93 LYS A CA 1
ATOM 686 C C . LYS A 1 93 ? -0.675 3.264 14.787 1.00 85.44 93 LYS A C 1
ATOM 688 O O . LYS A 1 93 ? -0.488 2.350 13.992 1.00 85.44 93 LYS A O 1
ATOM 693 N N . SER A 1 94 ? -1.191 4.442 14.447 1.00 86.38 94 SER A N 1
ATOM 694 C CA . SER A 1 94 ? -1.371 4.881 13.061 1.00 86.38 94 SER A CA 1
ATOM 695 C C . SER A 1 94 ? -0.023 5.315 12.492 1.00 86.38 94 SER A C 1
ATOM 697 O O . SER A 1 94 ? 0.682 6.108 13.122 1.00 86.38 94 SER A O 1
ATOM 699 N N . PHE A 1 95 ? 0.332 4.824 11.307 1.00 86.62 95 PHE A N 1
ATOM 700 C CA . PHE A 1 95 ? 1.484 5.327 10.552 1.00 86.62 95 PHE A CA 1
ATOM 701 C C . PHE A 1 95 ? 1.079 6.428 9.576 1.00 86.62 95 PHE A C 1
ATOM 703 O O . PHE A 1 95 ? 1.940 7.194 9.146 1.00 86.62 95 PHE A O 1
ATOM 710 N N . ALA A 1 96 ? -0.217 6.519 9.252 1.00 79.81 96 ALA A N 1
ATOM 711 C CA . ALA A 1 96 ? -0.754 7.576 8.413 1.00 79.81 96 ALA A CA 1
ATOM 712 C C . ALA A 1 96 ? -0.534 8.947 9.068 1.00 79.81 96 ALA A C 1
ATOM 714 O O . ALA A 1 96 ? -1.116 9.233 10.117 1.00 79.81 96 ALA A O 1
ATOM 715 N N . THR A 1 97 ? 0.289 9.790 8.445 1.00 73.94 97 THR A N 1
ATOM 716 C CA . THR A 1 97 ? 0.390 11.216 8.780 1.00 73.94 97 THR A CA 1
ATOM 717 C C . THR A 1 97 ? -0.578 12.015 7.912 1.00 73.94 97 THR A C 1
ATOM 719 O O . THR A 1 97 ? -0.746 11.721 6.728 1.00 73.94 97 THR A O 1
ATOM 722 N N . GLU A 1 98 ? -1.208 13.047 8.479 1.00 56.22 98 GLU A N 1
ATOM 723 C CA . GLU A 1 98 ? -2.107 13.943 7.731 1.00 56.22 98 GLU A CA 1
ATOM 724 C C . GLU A 1 98 ? -1.364 14.884 6.762 1.00 56.22 98 GLU A C 1
ATOM 726 O O . GLU A 1 98 ? -2.011 15.660 6.062 1.00 56.22 98 GLU A O 1
ATOM 731 N N . SER A 1 99 ? -0.025 14.827 6.683 1.00 56.78 99 SER A N 1
ATOM 732 C CA . SER A 1 99 ? 0.745 15.717 5.810 1.00 56.78 99 SER A CA 1
ATOM 733 C C . SER A 1 99 ? 0.438 15.466 4.331 1.00 56.78 99 SER A C 1
ATOM 735 O O . SER A 1 99 ? 0.548 14.351 3.804 1.00 56.78 99 SER A O 1
ATOM 737 N N . GLU A 1 100 ? 0.044 16.536 3.646 1.00 53.09 100 GLU A N 1
ATOM 738 C CA . GLU A 1 100 ? -0.108 16.589 2.195 1.00 53.09 100 GLU A CA 1
ATOM 739 C C . GLU A 1 100 ? 1.262 16.772 1.545 1.00 53.09 100 GLU A C 1
ATOM 741 O O . GLU A 1 100 ? 1.588 17.832 1.021 1.00 53.09 100 GLU A O 1
ATOM 746 N N . ASP A 1 101 ? 2.088 15.729 1.578 1.00 51.50 101 ASP A N 1
ATOM 747 C CA . ASP A 1 101 ? 3.282 15.710 0.744 1.00 51.50 101 ASP A CA 1
ATOM 748 C C . ASP A 1 101 ? 2.838 15.410 -0.690 1.00 51.50 101 ASP A C 1
ATOM 750 O O . ASP A 1 101 ? 2.649 14.263 -1.099 1.00 51.50 101 ASP A O 1
ATOM 754 N N . SER A 1 102 ? 2.569 16.492 -1.421 1.00 50.25 102 SER A N 1
ATOM 755 C CA . SER A 1 102 ? 2.369 16.502 -2.866 1.00 50.25 102 SER A CA 1
ATOM 756 C C . SER A 1 102 ? 3.570 15.823 -3.524 1.00 50.25 102 SER A C 1
ATOM 758 O O . SER A 1 102 ? 4.677 16.368 -3.544 1.00 50.25 102 SER A O 1
ATOM 760 N N . VAL A 1 103 ? 3.361 14.620 -4.061 1.00 56.53 103 VAL A N 1
ATOM 761 C CA . VAL A 1 103 ? 4.351 13.951 -4.906 1.00 56.53 103 VAL A CA 1
ATOM 762 C C . VAL A 1 103 ? 4.439 14.760 -6.202 1.00 56.53 103 VAL A C 1
ATOM 764 O O . VAL A 1 103 ? 3.600 14.640 -7.087 1.00 56.53 103 VAL A O 1
ATOM 767 N N . HIS A 1 104 ? 5.441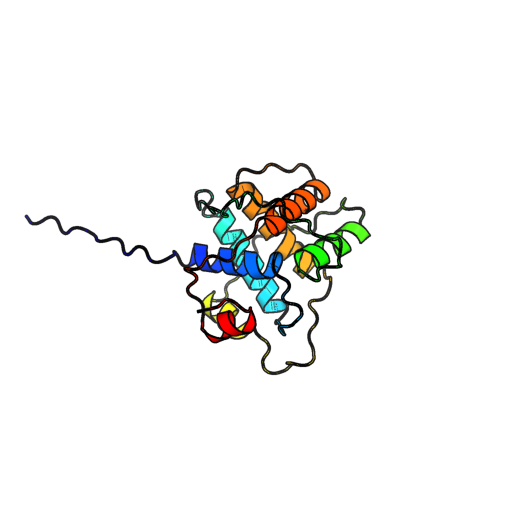 15.639 -6.294 1.00 54.28 104 HIS A N 1
ATOM 768 C CA . HIS A 1 104 ? 5.676 16.510 -7.456 1.00 54.28 104 HIS A CA 1
ATOM 769 C C . HIS A 1 104 ? 6.261 15.775 -8.674 1.00 54.28 104 HIS A C 1
ATOM 771 O O . HIS A 1 104 ? 6.531 16.389 -9.707 1.00 54.28 104 HIS A O 1
ATOM 777 N N . GLU A 1 105 ? 6.496 14.472 -8.558 1.00 65.19 105 GLU A N 1
ATOM 778 C CA . GLU A 1 105 ? 7.084 13.664 -9.613 1.00 65.19 105 GLU A CA 1
ATOM 779 C C . GLU A 1 105 ? 6.014 13.143 -10.578 1.00 65.19 105 GLU A C 1
ATOM 781 O O . GLU A 1 105 ? 4.923 12.745 -10.175 1.00 65.19 105 GLU A O 1
ATOM 786 N N . SER A 1 106 ? 6.320 13.159 -11.878 1.00 80.00 106 SER A N 1
ATOM 787 C CA . SER A 1 106 ? 5.410 12.632 -12.899 1.00 80.00 106 SER A CA 1
ATOM 788 C C . SER A 1 106 ? 5.130 11.151 -12.647 1.00 80.00 106 SER A C 1
ATOM 790 O O . SER A 1 106 ? 6.069 10.364 -12.521 1.00 80.00 106 SER A O 1
ATOM 792 N N . VAL A 1 107 ? 3.851 10.759 -12.661 1.00 79.88 107 VAL A N 1
ATOM 793 C CA . VAL A 1 107 ? 3.411 9.355 -12.542 1.00 79.88 107 VAL A CA 1
ATOM 794 C C . VAL A 1 107 ? 4.158 8.450 -13.520 1.00 79.88 107 VAL A C 1
ATOM 796 O O . VAL A 1 107 ? 4.584 7.363 -13.144 1.00 79.88 107 VAL A O 1
ATOM 799 N N . GLN A 1 108 ? 4.395 8.920 -14.748 1.00 80.50 108 GLN A N 1
ATOM 800 C CA . GLN A 1 108 ? 5.135 8.151 -15.747 1.00 80.50 108 GLN A CA 1
ATOM 801 C C . GLN A 1 108 ? 6.569 7.856 -15.293 1.00 80.50 108 GLN A C 1
ATOM 803 O O . GLN A 1 108 ? 7.036 6.733 -15.424 1.00 80.50 108 GLN A O 1
ATOM 808 N N . LYS A 1 109 ? 7.246 8.843 -14.698 1.00 84.00 109 LYS A N 1
ATOM 809 C CA . LYS A 1 109 ? 8.622 8.691 -14.215 1.00 84.00 109 LYS A CA 1
ATOM 810 C C . LYS A 1 109 ? 8.702 7.706 -13.047 1.00 84.00 109 LYS A C 1
ATOM 812 O O . LYS A 1 109 ? 9.627 6.901 -13.006 1.00 84.00 109 LYS A O 1
ATOM 817 N N . ILE A 1 110 ? 7.712 7.738 -12.151 1.00 84.94 110 ILE A N 1
ATOM 818 C CA . ILE A 1 110 ? 7.592 6.768 -11.053 1.00 84.94 110 ILE A CA 1
ATOM 819 C C . ILE A 1 110 ? 7.459 5.350 -11.623 1.00 84.94 110 ILE A C 1
ATOM 821 O O . ILE A 1 110 ? 8.175 4.441 -11.212 1.00 84.94 110 ILE A O 1
ATOM 825 N N . ILE A 1 111 ? 6.577 5.160 -12.611 1.00 84.06 111 ILE A N 1
ATOM 826 C CA . ILE A 1 111 ? 6.352 3.855 -13.250 1.00 84.06 111 ILE A CA 1
ATOM 827 C C . ILE A 1 111 ? 7.612 3.371 -13.983 1.00 84.06 111 ILE A C 1
ATOM 829 O O . ILE A 1 111 ? 7.992 2.210 -13.835 1.00 84.06 111 ILE A O 1
ATOM 833 N N . ASP A 1 112 ? 8.286 4.247 -14.731 1.00 84.38 112 ASP A N 1
ATOM 834 C CA . ASP A 1 112 ? 9.490 3.900 -15.497 1.00 84.38 112 ASP A CA 1
ATOM 835 C C . ASP A 1 112 ? 10.654 3.466 -14.587 1.00 84.38 112 ASP A C 1
ATOM 837 O O . ASP A 1 112 ? 11.440 2.585 -14.952 1.00 84.38 112 ASP A O 1
ATOM 841 N N . ASN A 1 113 ? 10.736 4.044 -13.385 1.00 87.38 113 ASN A N 1
ATOM 842 C CA . ASN A 1 113 ? 11.785 3.769 -12.405 1.00 87.38 113 ASN A CA 1
ATOM 843 C C . ASN A 1 113 ? 11.429 2.672 -11.392 1.00 87.38 113 ASN A C 1
ATOM 845 O O . ASN A 1 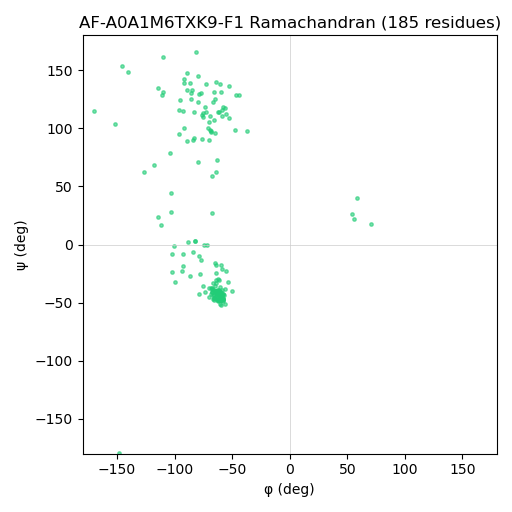113 ? 12.304 2.263 -10.628 1.00 87.38 113 ASN A O 1
ATOM 849 N N . LEU A 1 114 ? 10.179 2.198 -11.374 1.00 87.69 114 LEU A N 1
ATOM 850 C CA . LEU A 1 114 ? 9.651 1.313 -10.333 1.00 87.69 114 LEU A CA 1
ATOM 851 C C . LEU A 1 114 ? 10.448 0.007 -10.191 1.00 87.69 114 LEU A C 1
ATOM 853 O O . LEU A 1 114 ? 10.718 -0.437 -9.073 1.00 87.69 114 LEU A O 1
ATOM 857 N N . ILE A 1 115 ? 10.823 -0.601 -11.319 1.00 85.81 115 ILE A N 1
ATOM 858 C CA . ILE A 1 115 ? 11.612 -1.837 -11.351 1.00 85.81 115 ILE A CA 1
ATOM 859 C C . ILE A 1 115 ? 13.094 -1.489 -11.260 1.00 85.81 115 ILE A C 1
ATOM 861 O O . ILE A 1 115 ? 13.626 -0.761 -12.103 1.00 85.81 115 ILE A O 1
ATOM 865 N N . ASP A 1 116 ? 13.781 -2.083 -10.289 1.00 82.75 116 ASP A N 1
ATOM 866 C CA . ASP A 1 116 ? 15.232 -1.992 -10.193 1.00 82.75 116 ASP A CA 1
ATOM 867 C C . ASP A 1 116 ? 15.905 -3.047 -11.083 1.00 82.75 116 ASP A C 1
ATOM 869 O O . ASP A 1 116 ? 16.177 -4.171 -10.666 1.00 82.75 116 ASP A O 1
ATOM 873 N N . THR A 1 117 ? 16.173 -2.676 -12.338 1.00 77.75 117 THR A N 1
ATOM 874 C CA . THR A 1 117 ? 16.938 -3.524 -13.268 1.00 77.75 117 THR A CA 1
ATOM 875 C C . THR A 1 117 ? 18.446 -3.480 -13.053 1.00 77.75 117 THR A C 1
ATOM 877 O O . THR A 1 117 ? 19.165 -4.255 -13.672 1.00 77.75 117 THR A O 1
ATOM 880 N N . GLU A 1 118 ? 18.946 -2.571 -12.218 1.00 73.38 118 GLU A N 1
ATOM 881 C CA . GLU A 1 118 ? 20.378 -2.466 -11.927 1.00 73.38 118 GLU A CA 1
ATOM 882 C C . GLU A 1 118 ? 20.773 -3.410 -10.782 1.00 73.38 118 GLU A C 1
ATOM 884 O O . GLU A 1 118 ? 21.894 -3.916 -10.758 1.00 73.38 118 GLU A O 1
ATOM 889 N N . ASN A 1 119 ? 19.830 -3.722 -9.885 1.00 68.19 119 ASN A N 1
ATOM 890 C CA . ASN A 1 119 ? 20.023 -4.608 -8.739 1.00 68.19 119 ASN A CA 1
ATOM 891 C C . ASN A 1 119 ? 18.984 -5.743 -8.690 1.00 68.19 119 ASN A C 1
ATOM 893 O O . ASN A 1 119 ? 18.247 -5.902 -7.716 1.00 68.19 119 ASN A O 1
ATOM 897 N N . GLU A 1 120 ? 18.964 -6.610 -9.708 1.00 61.94 120 GLU A N 1
ATOM 898 C CA . GLU A 1 120 ? 18.056 -7.776 -9.761 1.00 61.94 120 GLU A CA 1
ATOM 899 C C . GLU A 1 120 ? 18.243 -8.770 -8.594 1.00 61.94 120 GLU A C 1
ATOM 901 O O . GLU A 1 120 ? 17.371 -9.592 -8.326 1.00 61.94 120 GLU A O 1
ATOM 906 N N . LYS A 1 121 ? 19.380 -8.709 -7.884 1.00 55.69 121 LYS A N 1
ATOM 907 C CA . LYS A 1 121 ? 19.737 -9.638 -6.794 1.00 55.69 121 LYS A CA 1
ATOM 908 C C . LYS A 1 121 ? 19.550 -9.072 -5.388 1.00 55.69 121 LYS A C 1
ATOM 910 O O . LYS A 1 121 ? 19.708 -9.806 -4.417 1.00 55.69 121 LYS A O 1
ATOM 915 N N . HIS A 1 122 ? 19.252 -7.784 -5.264 1.00 52.19 122 HIS A N 1
ATOM 916 C CA . HIS A 1 122 ? 19.142 -7.115 -3.977 1.00 52.19 122 HIS A CA 1
ATOM 917 C C . HIS A 1 122 ? 18.161 -5.961 -4.091 1.00 52.19 122 HIS A C 1
ATOM 919 O O . HIS A 1 122 ? 18.542 -4.920 -4.594 1.00 52.19 122 HIS A O 1
ATOM 925 N N . ILE A 1 123 ? 16.949 -6.153 -3.573 1.00 54.72 123 ILE A N 1
ATOM 926 C CA . ILE A 1 123 ? 16.214 -5.211 -2.719 1.00 54.72 123 ILE A CA 1
ATOM 927 C C . ILE A 1 123 ? 15.007 -5.983 -2.179 1.00 54.72 123 ILE A C 1
ATOM 929 O O . ILE A 1 123 ? 14.118 -6.390 -2.922 1.00 54.72 123 ILE A O 1
ATOM 933 N N . HIS A 1 124 ? 14.977 -6.188 -0.864 1.00 63.31 124 HIS A N 1
ATOM 934 C CA . HIS A 1 124 ? 13.733 -6.507 -0.176 1.00 63.31 124 HIS A CA 1
ATOM 935 C C . HIS A 1 124 ? 13.091 -5.185 0.230 1.00 63.31 124 HIS A C 1
ATOM 937 O O . HIS A 1 124 ? 13.768 -4.319 0.782 1.00 63.31 124 HIS A O 1
ATOM 943 N N . LEU A 1 125 ? 11.794 -5.028 -0.030 1.00 75.25 125 LEU A N 1
ATOM 944 C CA . LEU A 1 125 ? 11.012 -3.948 0.564 1.00 75.25 125 LEU A CA 1
ATOM 945 C C . LEU A 1 125 ? 11.109 -4.098 2.086 1.00 75.25 125 LEU A C 1
ATOM 947 O O . LEU A 1 125 ? 10.749 -5.136 2.642 1.00 75.25 125 LEU A O 1
ATOM 951 N N . LEU A 1 126 ? 11.670 -3.092 2.754 1.00 80.75 126 LEU A N 1
ATOM 952 C CA . LEU A 1 126 ? 11.947 -3.141 4.183 1.00 80.75 126 LEU A CA 1
ATOM 953 C C . LEU A 1 126 ? 10.763 -2.579 4.966 1.00 80.75 126 LEU A C 1
ATOM 955 O O . LEU A 1 126 ? 10.216 -1.522 4.630 1.00 80.75 126 LEU A O 1
ATOM 959 N N . LYS A 1 127 ? 10.426 -3.244 6.078 1.00 84.00 127 LYS A N 1
ATOM 960 C CA . LYS A 1 127 ? 9.519 -2.685 7.087 1.00 84.00 127 LYS A CA 1
ATOM 961 C C . LYS A 1 127 ? 10.072 -1.340 7.548 1.00 84.00 127 LYS A C 1
ATOM 963 O O . LYS A 1 127 ? 11.136 -1.262 8.156 1.00 84.00 127 LYS A O 1
ATOM 968 N N . SER A 1 128 ? 9.365 -0.270 7.211 1.00 87.12 128 SER A N 1
ATOM 969 C CA . SER A 1 128 ? 9.716 1.091 7.598 1.00 87.12 128 SER A CA 1
ATOM 970 C C . SER A 1 128 ? 8.451 1.906 7.841 1.00 87.12 128 SER A C 1
ATOM 972 O O . SER A 1 128 ? 7.397 1.634 7.256 1.00 87.12 128 SER A O 1
ATOM 974 N N . ASN A 1 129 ? 8.558 2.937 8.685 1.00 90.06 129 ASN A N 1
ATOM 975 C CA . ASN A 1 129 ? 7.451 3.860 8.953 1.00 90.06 129 ASN A CA 1
ATOM 976 C C . ASN A 1 129 ? 6.961 4.545 7.672 1.00 90.06 129 ASN A C 1
ATOM 978 O O . ASN A 1 129 ? 5.759 4.698 7.500 1.00 90.06 129 ASN A O 1
ATOM 982 N N . ALA A 1 130 ? 7.869 4.916 6.764 1.00 90.56 130 ALA A N 1
ATOM 983 C CA . ALA A 1 130 ? 7.515 5.573 5.506 1.00 90.56 130 ALA A CA 1
ATOM 984 C C . ALA A 1 130 ? 6.709 4.648 4.581 1.00 90.56 130 ALA A C 1
ATOM 986 O O . ALA A 1 130 ? 5.645 5.035 4.103 1.00 90.56 130 ALA A O 1
ATOM 987 N N . LEU A 1 131 ? 7.166 3.404 4.390 1.00 91.12 131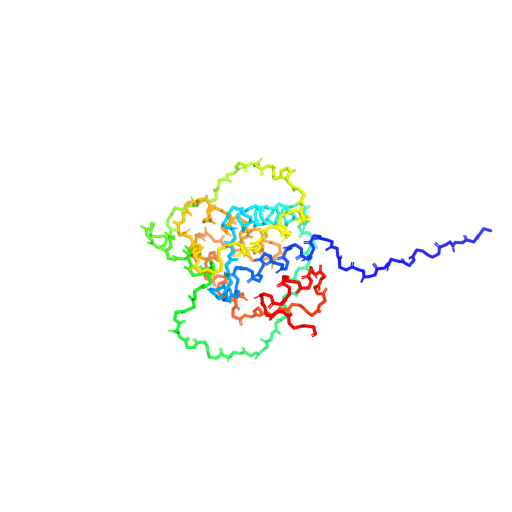 LEU A N 1
ATOM 988 C CA . LEU A 1 131 ? 6.433 2.422 3.590 1.00 91.12 131 LEU A CA 1
ATOM 989 C C . LEU A 1 131 ? 5.081 2.073 4.225 1.00 91.12 131 LEU A C 1
ATOM 991 O O . LEU A 1 131 ? 4.072 1.999 3.531 1.00 91.12 131 LEU A O 1
ATOM 995 N N . SER A 1 132 ? 5.036 1.935 5.551 1.00 92.88 132 SER A N 1
ATOM 996 C CA . SER A 1 132 ? 3.792 1.634 6.271 1.00 92.88 132 SER A CA 1
ATOM 997 C C . SER A 1 132 ? 2.796 2.787 6.236 1.00 92.88 132 SER A C 1
ATOM 999 O O . SER A 1 132 ? 1.610 2.544 6.061 1.00 92.88 132 SER A O 1
ATOM 1001 N N . ASN A 1 133 ? 3.264 4.036 6.323 1.00 93.06 133 ASN A N 1
ATOM 1002 C CA . ASN A 1 133 ? 2.449 5.233 6.109 1.00 93.06 133 ASN A CA 1
ATOM 1003 C C . ASN A 1 133 ? 1.820 5.220 4.707 1.00 93.06 133 ASN A C 1
ATOM 1005 O O . ASN A 1 133 ? 0.613 5.407 4.570 1.00 93.06 133 ASN A O 1
ATOM 1009 N N . ALA A 1 134 ? 2.619 4.940 3.673 1.00 92.81 134 ALA A N 1
ATOM 1010 C CA . ALA A 1 134 ? 2.145 4.905 2.293 1.00 92.81 134 ALA A CA 1
ATOM 1011 C C . ALA A 1 134 ? 1.091 3.806 2.063 1.00 92.81 134 ALA A C 1
ATOM 1013 O O . ALA A 1 134 ? 0.020 4.088 1.524 1.00 92.81 134 ALA A O 1
ATOM 1014 N N . ILE A 1 135 ? 1.353 2.580 2.540 1.00 94.12 135 ILE A N 1
ATOM 1015 C CA . ILE A 1 135 ? 0.400 1.460 2.468 1.00 94.12 135 ILE A CA 1
ATOM 1016 C C . ILE A 1 135 ? -0.878 1.799 3.241 1.00 94.12 135 ILE A C 1
ATOM 1018 O O . ILE A 1 135 ? -1.977 1.649 2.711 1.00 94.12 135 ILE A O 1
ATOM 1022 N N . GLU A 1 136 ? -0.759 2.303 4.471 1.00 94.88 136 GLU A N 1
ATOM 1023 C CA . GLU A 1 136 ? -1.909 2.644 5.304 1.00 94.88 136 GLU A CA 1
ATOM 1024 C C . GLU A 1 136 ? -2.776 3.736 4.664 1.00 94.88 136 GLU A C 1
ATOM 1026 O O . GLU A 1 136 ? -3.995 3.584 4.588 1.00 94.88 136 GLU A O 1
ATOM 1031 N N . ARG A 1 137 ? -2.173 4.821 4.161 1.00 92.81 137 ARG A N 1
ATOM 1032 C CA . ARG A 1 137 ? -2.901 5.901 3.473 1.00 92.81 137 ARG A CA 1
ATOM 1033 C C . ARG A 1 137 ? -3.649 5.382 2.253 1.00 92.81 137 ARG A C 1
ATOM 1035 O O . ARG A 1 137 ? -4.824 5.712 2.080 1.00 92.81 137 ARG A O 1
ATOM 1042 N N . PHE A 1 138 ? -2.992 4.555 1.444 1.00 93.75 138 PHE A N 1
ATOM 1043 C CA . PHE A 1 138 ? -3.619 3.922 0.292 1.00 93.75 138 PHE A CA 1
ATOM 1044 C C . PHE A 1 138 ? -4.814 3.057 0.708 1.00 93.75 138 PHE A C 1
ATOM 1046 O O . PHE A 1 138 ? -5.919 3.277 0.218 1.00 93.75 138 PHE A O 1
ATOM 1053 N N . LEU A 1 139 ? -4.638 2.145 1.671 1.00 93.81 139 LEU A N 1
ATOM 1054 C CA . LEU A 1 139 ? -5.704 1.259 2.149 1.00 93.81 139 LEU A CA 1
ATOM 1055 C C . LEU A 1 139 ? -6.890 2.029 2.736 1.00 93.81 139 LEU A C 1
ATOM 1057 O O . LEU A 1 139 ? -8.039 1.716 2.426 1.00 93.81 139 LEU A O 1
ATOM 1061 N N . ARG A 1 140 ? -6.633 3.060 3.551 1.00 92.62 140 ARG A N 1
ATOM 1062 C CA . ARG A 1 140 ? -7.687 3.907 4.131 1.00 92.62 140 ARG A CA 1
ATOM 1063 C C . ARG A 1 140 ? -8.543 4.546 3.042 1.00 92.62 140 ARG A C 1
ATOM 1065 O O . ARG A 1 140 ? -9.767 4.541 3.157 1.00 92.62 140 ARG A O 1
ATOM 1072 N N . ASN A 1 141 ? -7.918 5.093 2.001 1.00 90.75 141 ASN A N 1
ATOM 1073 C CA . ASN A 1 141 ? -8.643 5.755 0.919 1.00 90.75 141 ASN A CA 1
ATOM 1074 C C . ASN A 1 141 ? -9.319 4.745 -0.016 1.00 90.75 141 ASN A C 1
ATOM 1076 O O . ASN A 1 141 ? -10.452 4.978 -0.425 1.00 90.75 141 ASN A O 1
ATOM 1080 N N . LEU A 1 142 ? -8.690 3.596 -0.270 1.00 89.88 142 LEU A N 1
ATOM 1081 C CA . LEU A 1 142 ? -9.255 2.511 -1.072 1.00 89.88 142 LEU A CA 1
ATOM 1082 C C . LEU A 1 142 ? -10.531 1.944 -0.434 1.00 89.88 142 LEU A C 1
ATOM 1084 O O . LEU A 1 142 ? -11.552 1.798 -1.106 1.00 89.88 142 LEU A O 1
ATOM 1088 N N . LEU A 1 143 ? -10.497 1.645 0.869 1.00 88.88 143 LEU A N 1
ATOM 1089 C CA . LEU A 1 143 ? -11.664 1.127 1.586 1.00 88.88 143 LEU A CA 1
ATOM 1090 C C . LEU A 1 143 ? -12.779 2.170 1.680 1.00 88.88 143 LEU A C 1
ATOM 1092 O O . LEU A 1 143 ? -13.937 1.822 1.461 1.00 88.88 143 LEU A O 1
ATOM 1096 N N . LYS A 1 144 ? -12.444 3.448 1.909 1.00 87.56 144 LYS A N 1
ATOM 1097 C CA . LYS A 1 144 ? -13.423 4.547 1.865 1.00 87.56 144 LYS A CA 1
ATOM 1098 C C . LYS A 1 144 ? -14.089 4.670 0.495 1.00 87.56 144 LYS A C 1
ATOM 1100 O O . LYS A 1 144 ? -15.313 4.735 0.440 1.00 87.56 144 LYS A O 1
ATOM 1105 N N . ALA A 1 145 ? -13.312 4.646 -0.591 1.00 84.62 145 ALA A N 1
ATOM 1106 C CA . ALA A 1 145 ? -13.838 4.658 -1.959 1.00 84.62 145 ALA A CA 1
ATOM 1107 C C . ALA A 1 145 ? -14.704 3.419 -2.257 1.00 84.62 145 ALA A C 1
ATOM 1109 O O . ALA A 1 145 ? -15.672 3.494 -3.005 1.00 84.62 145 ALA A O 1
ATOM 1110 N N . SER A 1 146 ? -14.410 2.292 -1.602 1.00 80.38 146 SER A N 1
ATOM 1111 C CA . SER A 1 146 ? -15.212 1.062 -1.663 1.00 80.38 146 SER A CA 1
ATOM 1112 C C . SER A 1 146 ? -16.432 1.060 -0.725 1.00 80.38 146 SER A C 1
ATOM 1114 O O . SER A 1 146 ? -17.110 0.039 -0.622 1.00 80.38 146 SER A O 1
ATOM 1116 N N . GLY A 1 147 ? -16.699 2.149 0.008 1.00 83.75 147 GLY A N 1
ATOM 1117 C CA . GLY A 1 147 ? -17.809 2.244 0.964 1.00 83.75 147 GLY A CA 1
ATOM 1118 C C . GLY A 1 147 ? -17.641 1.406 2.240 1.00 83.75 147 GLY A C 1
ATOM 1119 O O . GLY A 1 147 ? -18.620 1.141 2.934 1.00 83.75 147 GLY A O 1
ATOM 1120 N N . ILE A 1 148 ? -16.420 0.972 2.561 1.00 85.81 148 ILE A N 1
ATOM 1121 C CA . ILE A 1 148 ? -16.120 0.134 3.725 1.00 85.81 148 ILE A CA 1
ATOM 1122 C C . ILE A 1 148 ? -15.652 1.022 4.876 1.00 85.81 148 ILE A C 1
ATOM 1124 O O . ILE A 1 148 ? -14.603 1.666 4.811 1.00 85.81 148 ILE A O 1
ATOM 1128 N N . ALA A 1 149 ? -16.434 1.033 5.951 1.00 86.38 149 ALA A N 1
ATOM 1129 C CA . ALA A 1 149 ? -16.042 1.656 7.204 1.00 86.38 149 ALA A CA 1
ATOM 1130 C C . ALA A 1 149 ? -15.093 0.738 7.985 1.00 86.38 149 ALA A C 1
ATOM 1132 O O . ALA A 1 149 ? -15.264 -0.478 7.990 1.00 86.38 149 ALA A O 1
ATOM 1133 N N . PHE A 1 150 ? -14.133 1.339 8.683 1.00 89.25 150 PHE A N 1
ATOM 1134 C CA . PHE A 1 150 ? -13.257 0.648 9.622 1.00 89.25 150 PHE A CA 1
ATOM 1135 C C . PHE A 1 150 ? -13.027 1.533 10.852 1.00 89.25 150 PHE A C 1
ATOM 1137 O O . PHE A 1 150 ? -13.046 2.763 10.747 1.00 89.25 150 PHE A O 1
ATOM 1144 N N . LYS A 1 151 ? -12.845 0.920 12.023 1.00 89.00 151 LYS A N 1
ATOM 1145 C CA . LYS A 1 151 ? -12.746 1.643 13.308 1.00 89.00 151 LYS A CA 1
ATOM 1146 C C . LYS A 1 151 ? -11.314 1.844 13.792 1.00 89.00 151 LYS A C 1
ATOM 1148 O O . LYS A 1 151 ? -11.019 2.849 14.431 1.00 89.00 151 LYS A O 1
ATOM 1153 N N . ASP A 1 152 ? -10.436 0.901 13.482 1.00 89.75 152 ASP A N 1
ATOM 1154 C CA . ASP A 1 152 ? -9.043 0.888 13.918 1.00 89.75 152 ASP A CA 1
ATOM 1155 C C . ASP A 1 152 ? -8.137 0.226 12.860 1.00 89.75 152 ASP A C 1
ATOM 1157 O O . ASP A 1 152 ? -8.590 -0.158 11.779 1.00 89.75 152 ASP A O 1
ATOM 1161 N N . ILE A 1 153 ? -6.834 0.142 13.147 1.00 92.69 153 ILE A N 1
ATOM 1162 C CA . ILE A 1 153 ? -5.837 -0.444 12.236 1.00 92.69 153 ILE A CA 1
ATOM 1163 C C . ILE A 1 153 ? -6.058 -1.946 12.043 1.00 92.69 153 ILE A C 1
ATOM 1165 O O . ILE A 1 153 ? -5.816 -2.469 10.957 1.00 92.69 153 ILE A O 1
ATOM 1169 N N . LYS A 1 154 ? -6.540 -2.652 13.068 1.00 92.38 154 LYS A N 1
ATOM 1170 C CA . LYS A 1 154 ? -6.808 -4.085 12.963 1.00 92.38 154 LYS A CA 1
ATOM 1171 C C . LYS A 1 154 ? -7.956 -4.332 11.985 1.00 92.38 154 LYS A C 1
ATOM 1173 O O . LYS A 1 154 ? -7.813 -5.136 11.068 1.00 92.38 154 LYS A O 1
ATOM 1178 N N . ASP A 1 155 ? -9.041 -3.578 12.125 1.00 92.06 155 ASP A N 1
ATOM 1179 C CA . ASP A 1 155 ? -10.188 -3.599 11.218 1.00 92.06 155 ASP A CA 1
ATOM 1180 C C . ASP A 1 155 ? -9.774 -3.191 9.790 1.00 92.06 155 ASP A C 1
ATOM 1182 O O . ASP A 1 155 ? -10.172 -3.828 8.813 1.00 92.06 155 ASP A O 1
ATOM 1186 N N . LEU A 1 156 ? -8.891 -2.193 9.641 1.00 93.62 156 LEU A N 1
ATOM 1187 C CA . LEU A 1 156 ? -8.302 -1.825 8.346 1.00 93.62 156 LEU A CA 1
ATOM 1188 C C . LEU A 1 156 ? -7.596 -3.024 7.682 1.00 93.62 156 LEU A C 1
ATOM 1190 O O . LEU A 1 156 ? -7.875 -3.330 6.521 1.00 93.62 156 LEU A O 1
ATOM 1194 N N . ILE A 1 157 ? -6.712 -3.711 8.414 1.00 93.12 157 ILE A N 1
ATOM 1195 C CA . ILE A 1 157 ? -5.954 -4.870 7.917 1.00 93.12 157 ILE A CA 1
ATOM 1196 C C . ILE A 1 157 ? -6.893 -6.035 7.583 1.00 93.12 157 ILE A C 1
ATOM 1198 O O . ILE A 1 157 ? -6.761 -6.634 6.518 1.00 93.12 157 ILE A O 1
ATOM 1202 N N . GLU A 1 158 ? -7.865 -6.348 8.442 1.00 92.56 158 GLU A N 1
ATOM 1203 C CA . GLU A 1 158 ? -8.820 -7.441 8.216 1.00 92.56 158 GLU A CA 1
ATOM 1204 C C . GLU A 1 158 ? -9.708 -7.193 6.986 1.00 92.56 158 GLU A C 1
ATOM 1206 O O . GLU A 1 158 ? -9.961 -8.109 6.197 1.00 92.56 158 GLU A O 1
ATOM 1211 N N . ASN A 1 159 ? -10.172 -5.958 6.782 1.00 90.75 159 ASN A N 1
ATOM 1212 C CA . ASN A 1 159 ? -10.909 -5.581 5.574 1.00 90.75 159 ASN A CA 1
ATOM 1213 C C . ASN A 1 159 ? -10.021 -5.664 4.323 1.00 90.75 159 ASN A C 1
ATOM 1215 O O . ASN A 1 159 ? -10.444 -6.211 3.303 1.00 90.75 159 ASN A O 1
ATOM 1219 N N . ALA A 1 160 ? -8.779 -5.179 4.405 1.00 90.88 160 ALA A N 1
ATOM 1220 C CA . ALA A 1 160 ? -7.814 -5.269 3.312 1.00 90.88 160 ALA A CA 1
ATOM 1221 C C . ALA A 1 160 ? -7.483 -6.728 2.951 1.00 90.88 160 ALA A C 1
ATOM 1223 O O . ALA A 1 160 ? -7.429 -7.066 1.772 1.00 90.88 160 ALA A O 1
ATOM 1224 N N . LYS A 1 161 ? -7.347 -7.618 3.941 1.00 90.25 161 LYS A N 1
ATOM 1225 C CA . LYS A 1 161 ? -7.131 -9.060 3.735 1.00 90.25 161 LYS A CA 1
ATOM 1226 C C . LYS A 1 161 ? -8.312 -9.737 3.047 1.00 90.25 161 LYS A C 1
ATOM 1228 O O . LYS A 1 161 ? -8.115 -10.528 2.127 1.00 90.25 161 LYS A O 1
ATOM 1233 N N . ARG A 1 162 ? -9.544 -9.386 3.431 1.00 86.69 162 ARG A N 1
ATOM 1234 C CA . ARG A 1 162 ? -10.753 -9.852 2.731 1.00 86.69 162 ARG A CA 1
ATOM 1235 C C . ARG A 1 162 ? -10.768 -9.405 1.269 1.00 86.69 162 ARG A C 1
ATOM 1237 O O . ARG A 1 162 ? -11.093 -10.204 0.398 1.00 86.69 162 ARG A O 1
ATOM 1244 N N . LYS A 1 163 ? -10.361 -8.162 0.991 1.00 83.31 163 LYS A N 1
ATOM 1245 C CA . LYS A 1 163 ? -10.225 -7.653 -0.382 1.00 83.31 163 LYS A CA 1
ATOM 1246 C C . LYS A 1 163 ? -9.107 -8.335 -1.160 1.00 83.31 163 LYS A C 1
ATOM 1248 O O . LYS A 1 163 ? -9.325 -8.672 -2.314 1.00 83.31 163 LYS A O 1
ATOM 1253 N N . GLN A 1 164 ? -7.962 -8.596 -0.533 1.00 84.31 164 GLN A N 1
ATOM 1254 C CA . GLN A 1 164 ? -6.864 -9.351 -1.137 1.00 84.31 164 GLN A CA 1
ATOM 1255 C C . GLN A 1 164 ? -7.326 -10.739 -1.600 1.00 84.31 164 GLN A C 1
ATOM 1257 O O . GLN A 1 164 ? -7.010 -11.140 -2.713 1.00 84.31 164 GLN A O 1
ATOM 1262 N N . ALA A 1 165 ? -8.115 -11.446 -0.785 1.00 77.38 165 ALA A N 1
ATOM 1263 C CA . ALA A 1 165 ? -8.650 -12.763 -1.143 1.00 77.38 165 ALA A CA 1
ATOM 1264 C C . ALA A 1 165 ? -9.603 -12.732 -2.355 1.00 77.38 165 ALA A C 1
ATOM 1266 O O . ALA A 1 165 ? -9.765 -13.739 -3.035 1.00 77.38 165 ALA A O 1
ATOM 1267 N N . GLN A 1 166 ? -10.224 -11.582 -2.619 1.00 73.75 166 GLN A N 1
ATOM 1268 C CA . GLN A 1 166 ? -11.152 -11.356 -3.732 1.00 73.75 166 GLN A CA 1
ATOM 1269 C C . GLN A 1 166 ? -10.489 -10.632 -4.911 1.00 73.75 166 GLN A C 1
ATOM 1271 O O . GLN A 1 166 ? -11.150 -10.333 -5.902 1.00 73.75 166 GLN A O 1
ATOM 1276 N N . PHE A 1 167 ? -9.207 -10.281 -4.797 1.00 76.56 167 PHE A N 1
ATOM 1277 C CA . PHE A 1 167 ? -8.553 -9.417 -5.763 1.00 76.56 167 PHE A CA 1
ATOM 1278 C C . PHE A 1 167 ? -8.279 -10.172 -7.064 1.00 76.56 167 PHE A C 1
ATOM 1280 O O . PHE A 1 167 ? -7.505 -11.128 -7.101 1.00 76.56 167 PHE A O 1
ATOM 1287 N N . VAL A 1 168 ? -8.888 -9.690 -8.143 1.00 69.00 168 VAL A N 1
ATOM 1288 C CA . VAL A 1 168 ? -8.613 -10.121 -9.513 1.00 69.00 168 VAL A CA 1
ATOM 1289 C C . VAL A 1 168 ? -7.902 -8.978 -10.224 1.00 69.00 168 VAL A C 1
ATOM 1291 O O . VAL A 1 168 ? -8.353 -7.835 -10.161 1.00 69.00 168 VAL A O 1
ATOM 1294 N N . ILE A 1 169 ? -6.791 -9.285 -10.895 1.00 70.50 169 ILE A N 1
ATOM 1295 C CA . ILE A 1 169 ? -6.053 -8.307 -11.699 1.00 70.50 169 ILE A CA 1
ATOM 1296 C C . ILE A 1 169 ? -6.944 -7.903 -12.884 1.00 70.50 169 ILE A C 1
ATOM 1298 O O . ILE A 1 169 ? -7.353 -8.786 -13.639 1.00 70.50 169 ILE A O 1
ATOM 1302 N N . PRO A 1 170 ? -7.266 -6.610 -13.066 1.00 65.62 170 PRO A N 1
ATOM 1303 C CA . PRO A 1 170 ? -8.045 -6.172 -14.218 1.00 65.62 170 PRO A CA 1
ATOM 1304 C C . PRO A 1 170 ? -7.331 -6.498 -15.540 1.00 65.62 170 PRO A C 1
ATOM 1306 O O . PRO A 1 170 ? -6.132 -6.277 -15.670 1.00 65.62 170 PRO A O 1
ATOM 1309 N N . ASN A 1 171 ? -8.065 -6.979 -16.547 1.00 56.53 171 ASN A N 1
ATOM 1310 C CA . ASN A 1 171 ? -7.490 -7.320 -17.861 1.00 56.53 171 ASN A CA 1
ATOM 1311 C C . ASN A 1 171 ? -7.207 -6.091 -18.748 1.00 56.53 171 ASN A C 1
ATOM 1313 O O . ASN A 1 171 ? -6.520 -6.205 -19.757 1.00 56.53 171 ASN A O 1
ATOM 1317 N N . ASN A 1 172 ? -7.741 -4.922 -18.384 1.00 62.31 172 ASN A N 1
ATOM 1318 C CA . ASN A 1 172 ? -7.708 -3.704 -19.203 1.00 62.31 172 ASN A CA 1
ATOM 1319 C C . ASN A 1 172 ? -6.659 -2.692 -18.715 1.00 62.31 172 ASN A C 1
ATOM 1321 O O . ASN A 1 172 ? -6.853 -1.489 -18.859 1.00 62.31 172 ASN A O 1
ATOM 1325 N N . LEU A 1 173 ? -5.584 -3.167 -18.084 1.00 67.44 173 LEU A N 1
ATOM 1326 C CA . LEU A 1 173 ? -4.540 -2.299 -17.546 1.00 67.44 173 LEU A CA 1
ATOM 1327 C C . LEU A 1 173 ? -3.609 -1.824 -18.656 1.00 67.44 173 LEU A C 1
ATOM 1329 O O . LEU A 1 173 ? -3.065 -2.634 -19.409 1.00 67.44 173 LEU A O 1
ATOM 1333 N N . HIS A 1 174 ? -3.381 -0.515 -18.723 1.00 72.12 174 HIS A N 1
ATOM 1334 C CA . HIS A 1 174 ? -2.456 0.082 -19.682 1.00 72.12 174 HIS A CA 1
ATOM 1335 C C . HIS A 1 174 ? -1.144 0.482 -19.002 1.00 72.12 174 HIS A C 1
ATOM 1337 O O . HIS A 1 174 ? -0.895 1.650 -18.714 1.00 72.12 174 HIS A O 1
ATOM 1343 N N . PHE A 1 175 ? -0.269 -0.501 -18.771 1.00 74.50 175 PHE A N 1
ATOM 1344 C CA . PHE A 1 175 ? 1.083 -0.259 -18.254 1.00 74.50 175 PHE A CA 1
ATOM 1345 C C . PHE A 1 175 ? 2.165 -0.528 -19.299 1.00 74.50 175 PHE A C 1
ATOM 1347 O O . PHE A 1 175 ? 1.934 -1.258 -20.268 1.00 74.50 175 PHE A O 1
ATOM 1354 N N . PRO A 1 176 ? 3.385 0.011 -19.100 1.00 77.06 176 PRO A N 1
ATOM 1355 C CA . PRO A 1 176 ? 4.530 -0.378 -19.908 1.00 77.06 176 PRO A CA 1
ATOM 1356 C C . PRO A 1 176 ? 4.701 -1.909 -19.916 1.00 77.06 176 PRO A C 1
ATOM 1358 O O . PRO A 1 176 ? 4.661 -2.519 -18.844 1.00 77.06 176 PRO A O 1
ATOM 1361 N N . PRO A 1 177 ? 4.974 -2.548 -21.072 1.00 77.75 177 PRO A N 1
ATOM 1362 C CA . PRO A 1 177 ? 5.094 -4.007 -21.173 1.00 77.75 177 PRO A CA 1
ATOM 1363 C C . PRO A 1 177 ? 6.084 -4.624 -20.181 1.00 77.75 177 PRO A C 1
ATOM 1365 O O . PRO A 1 177 ? 5.875 -5.730 -19.693 1.00 77.75 177 PRO A O 1
ATOM 1368 N N . LYS A 1 178 ? 7.144 -3.885 -19.835 1.00 78.94 178 LYS A N 1
ATOM 1369 C CA . LYS A 1 178 ? 8.136 -4.279 -18.828 1.00 78.94 178 LYS A CA 1
ATOM 1370 C C . LYS A 1 178 ? 7.517 -4.453 -17.433 1.00 78.94 178 LYS A C 1
ATOM 1372 O O . LYS A 1 178 ? 7.871 -5.393 -16.732 1.00 78.94 178 LYS A O 1
ATOM 1377 N N . ILE A 1 179 ? 6.587 -3.575 -17.051 1.00 81.38 179 ILE A N 1
ATOM 1378 C CA . ILE A 1 179 ? 5.855 -3.631 -15.777 1.00 81.38 179 ILE A CA 1
ATOM 1379 C C . ILE A 1 179 ? 4.884 -4.805 -15.790 1.00 81.38 179 ILE A C 1
ATOM 1381 O O . ILE A 1 179 ? 4.870 -5.585 -14.840 1.00 81.38 179 ILE A O 1
ATOM 1385 N N . CYS A 1 180 ? 4.136 -4.981 -16.884 1.00 77.88 180 CYS A N 1
ATOM 1386 C CA . CYS A 1 180 ? 3.238 -6.123 -17.032 1.00 77.88 180 CYS A CA 1
ATOM 1387 C C . CYS A 1 180 ? 3.997 -7.452 -16.924 1.00 77.88 180 CYS A C 1
ATOM 1389 O O . CYS A 1 180 ? 3.623 -8.311 -16.130 1.00 77.88 180 CYS A O 1
ATOM 1391 N N . ALA A 1 181 ? 5.110 -7.587 -17.649 1.00 79.19 181 ALA A N 1
ATOM 1392 C CA . ALA A 1 181 ? 5.942 -8.783 -17.625 1.00 79.19 181 ALA A CA 1
ATOM 1393 C C . ALA A 1 181 ? 6.530 -9.054 -16.233 1.00 79.19 181 ALA A C 1
ATOM 1395 O O . ALA A 1 181 ? 6.409 -10.168 -15.729 1.00 79.19 181 ALA A O 1
ATOM 1396 N N . ALA A 1 182 ? 7.119 -8.039 -15.591 1.00 79.00 182 ALA A N 1
ATOM 1397 C CA . ALA A 1 182 ? 7.727 -8.194 -14.273 1.00 79.00 182 ALA A CA 1
ATOM 1398 C C . ALA A 1 182 ? 6.697 -8.569 -13.204 1.00 79.00 182 ALA A C 1
ATOM 1400 O O . ALA A 1 182 ? 6.945 -9.457 -12.401 1.00 79.00 182 ALA A O 1
ATOM 1401 N N . LEU A 1 183 ? 5.522 -7.936 -13.218 1.00 76.44 183 LEU A N 1
ATOM 1402 C CA . LEU A 1 183 ? 4.460 -8.203 -12.251 1.00 76.44 183 LEU A CA 1
ATOM 1403 C C . LEU A 1 183 ? 3.616 -9.434 -12.610 1.00 76.44 183 LEU A C 1
ATOM 1405 O O . LEU A 1 183 ? 2.635 -9.710 -11.917 1.00 76.44 183 LEU A O 1
ATOM 1409 N N . GLY A 1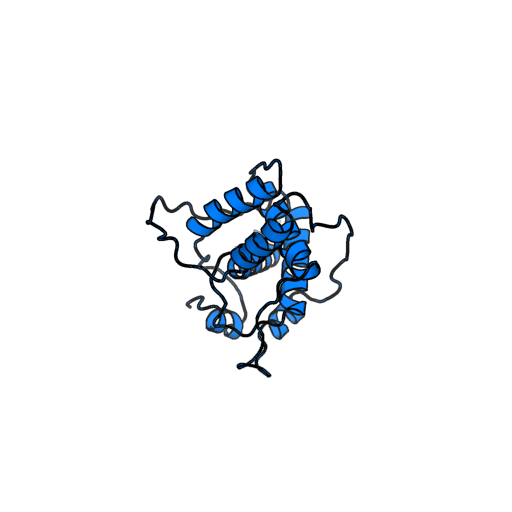 184 ? 3.939 -10.163 -13.685 1.00 70.56 184 GLY A N 1
ATOM 1410 C CA . GLY A 1 184 ? 3.171 -11.319 -14.153 1.00 70.56 184 GLY A CA 1
ATOM 1411 C C . GLY A 1 184 ? 1.712 -10.977 -14.476 1.00 70.56 184 GLY A C 1
ATOM 1412 O O . GLY A 1 184 ? 0.804 -11.713 -14.085 1.00 70.56 184 GLY A O 1
ATOM 1413 N N . ILE A 1 185 ? 1.485 -9.814 -15.085 1.00 70.44 185 ILE A N 1
ATOM 1414 C CA . ILE A 1 185 ? 0.214 -9.371 -15.666 1.00 70.44 185 ILE A CA 1
ATOM 1415 C C . ILE A 1 185 ? 0.273 -9.821 -17.131 1.00 70.44 185 ILE A C 1
ATOM 1417 O O . ILE A 1 185 ? 1.007 -9.244 -17.931 1.00 70.44 185 ILE A O 1
ATOM 1421 N N . LEU A 1 186 ? -0.391 -10.933 -17.454 1.00 56.09 186 LEU A N 1
ATOM 1422 C CA . LEU A 1 186 ? -0.381 -11.513 -18.801 1.00 56.09 186 LEU A CA 1
ATOM 1423 C C . LEU A 1 186 ? -1.067 -10.569 -19.802 1.00 56.09 186 LEU A C 1
ATOM 1425 O O . LEU A 1 186 ? -2.186 -10.127 -19.551 1.00 56.09 186 LEU A O 1
ATOM 1429 N N . HIS A 1 187 ? -0.404 -10.330 -20.936 1.00 50.06 187 HIS A N 1
ATOM 1430 C CA . HIS A 1 187 ? -1.028 -9.930 -22.199 1.00 50.06 187 HIS A CA 1
ATOM 1431 C C . HIS A 1 187 ? -0.931 -11.093 -23.183 1.00 50.06 187 HIS A C 1
ATOM 1433 O O . HIS A 1 187 ? 0.144 -11.739 -23.206 1.00 50.06 187 HIS A O 1
#

Foldseek 3Di:
DDDDPPPPPPADDPLNLLLLLLLLQAQPQLVQFAWDLVLNLLSLLVNLVSLVVCLLPDPCQPQDPDPDDPDPDDRPGLLSLLVVLCVVVVQQDQLADPDPPPSPDDPLVSQVRGGDPVCSPDDDNHNDSSSNNSSRSSLVSVCSSVVHDADGRVSSSVVSVVSSVSGDRDLSRDGDVVSCV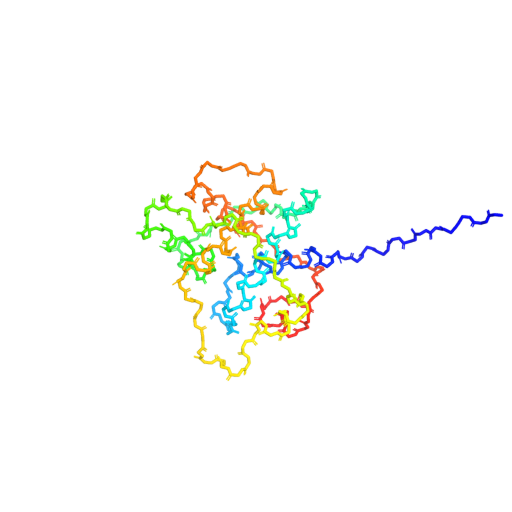SSVVDD